Protein AF-A0A1V5QV50-F1 (afdb_monomer_lite)

Structure (mmCIF, N/CA/C/O backbone):
data_AF-A0A1V5QV50-F1
#
_entry.id   AF-A0A1V5QV50-F1
#
loop_
_atom_site.group_PDB
_atom_site.id
_atom_site.type_symbol
_atom_site.label_atom_id
_atom_site.label_alt_id
_atom_site.label_comp_id
_atom_site.label_asym_id
_atom_site.label_entity_id
_atom_site.label_seq_id
_atom_site.pdbx_PDB_ins_code
_atom_site.Cartn_x
_atom_site.Cartn_y
_atom_site.Cartn_z
_atom_site.occupancy
_atom_site.B_iso_or_equiv
_atom_site.auth_seq_id
_atom_site.auth_comp_id
_atom_site.auth_asym_id
_atom_site.auth_atom_id
_atom_site.pdbx_PDB_model_num
ATOM 1 N N . MET A 1 1 ? -21.044 22.198 13.230 1.00 51.78 1 MET A N 1
ATOM 2 C CA . MET A 1 1 ? -19.585 22.017 13.088 1.00 51.78 1 MET A CA 1
ATOM 3 C C . MET A 1 1 ? -18.944 22.994 14.058 1.00 51.78 1 MET A C 1
ATOM 5 O O . MET A 1 1 ? -18.968 24.182 13.785 1.00 51.78 1 MET A O 1
ATOM 9 N N . ALA A 1 2 ? -18.553 22.544 15.250 1.00 50.69 2 ALA A N 1
ATOM 10 C CA . ALA A 1 2 ? -17.996 23.445 16.25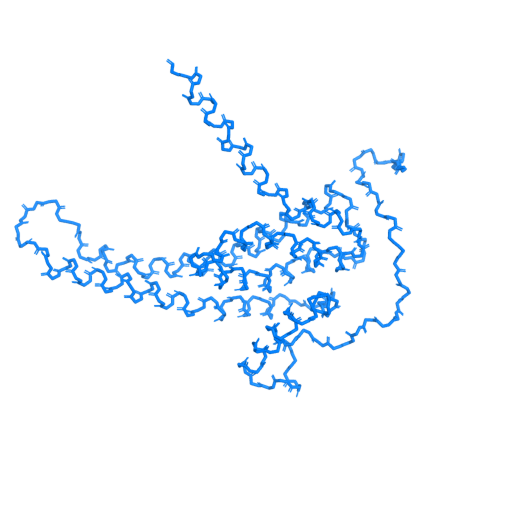8 1.00 50.69 2 ALA A CA 1
ATOM 11 C C . ALA A 1 2 ? -16.495 23.600 15.990 1.00 50.69 2 ALA A C 1
ATOM 13 O O . ALA A 1 2 ? -15.760 22.616 16.079 1.00 50.69 2 ALA A O 1
ATOM 14 N N . LEU A 1 3 ? -16.074 24.798 15.584 1.00 55.59 3 LEU A N 1
ATOM 15 C CA . LEU A 1 3 ? -14.663 25.178 15.561 1.00 55.59 3 LEU A CA 1
ATOM 16 C C . LEU A 1 3 ? -14.204 25.369 17.009 1.00 55.59 3 LEU A C 1
ATOM 18 O O . LEU A 1 3 ? -14.960 25.893 17.826 1.00 55.59 3 LEU A O 1
ATOM 22 N N . ASP A 1 4 ? -13.001 24.900 17.321 1.00 59.19 4 ASP A N 1
ATOM 23 C CA . ASP A 1 4 ? -12.397 25.074 18.639 1.00 59.19 4 ASP A CA 1
ATOM 24 C C . ASP A 1 4 ? -11.977 26.549 18.794 1.00 59.19 4 ASP A C 1
ATOM 26 O O . ASP A 1 4 ? -11.131 27.008 18.021 1.00 59.19 4 ASP A O 1
ATOM 30 N N . PRO A 1 5 ? -12.575 27.322 19.719 1.00 64.44 5 PRO A N 1
ATOM 31 C CA . PRO A 1 5 ? -12.291 28.750 19.844 1.00 64.44 5 PRO A CA 1
ATOM 32 C C . PRO A 1 5 ? -10.850 29.043 20.289 1.00 64.44 5 PRO A C 1
ATOM 34 O O . PRO A 1 5 ? -10.384 30.161 20.086 1.00 64.44 5 PRO A O 1
ATOM 37 N N . GLU A 1 6 ? -10.131 28.062 20.847 1.00 73.94 6 GLU A N 1
ATOM 38 C CA . GLU A 1 6 ? -8.741 28.233 21.292 1.00 73.94 6 GLU A CA 1
ATOM 39 C C . GLU A 1 6 ? -7.699 27.841 20.235 1.00 73.94 6 GLU A C 1
ATOM 41 O O . GLU A 1 6 ? -6.530 28.208 20.350 1.00 73.94 6 GLU A O 1
ATOM 46 N N . ASN A 1 7 ? -8.097 27.128 19.177 1.00 71.50 7 ASN A N 1
ATOM 47 C CA . ASN A 1 7 ? -7.197 26.774 18.085 1.00 71.50 7 ASN A CA 1
ATOM 48 C C . ASN A 1 7 ? -7.931 26.802 16.733 1.00 71.50 7 ASN A C 1
ATOM 50 O O . ASN A 1 7 ? -8.542 25.804 16.342 1.00 71.50 7 ASN A O 1
ATOM 54 N N . PRO A 1 8 ? -7.821 27.901 15.963 1.00 67.06 8 PRO A N 1
ATOM 55 C CA . PRO A 1 8 ? -8.490 28.034 14.668 1.00 67.06 8 PRO A CA 1
ATOM 56 C C . PRO A 1 8 ? -7.934 27.085 13.593 1.00 67.06 8 PRO A C 1
ATOM 58 O O . PRO A 1 8 ? -8.566 26.902 12.555 1.00 67.06 8 PRO A O 1
ATOM 61 N N . PHE A 1 9 ? -6.778 26.460 13.837 1.00 68.50 9 PHE A N 1
ATOM 62 C CA . PHE A 1 9 ? -6.197 25.428 12.977 1.00 68.50 9 PHE A CA 1
ATOM 63 C C . PHE A 1 9 ? -6.544 24.007 13.445 1.00 68.50 9 PHE A C 1
ATOM 65 O O . PHE A 1 9 ? -6.071 23.032 12.857 1.00 68.50 9 PHE A O 1
ATOM 72 N N . ALA A 1 10 ? -7.350 23.858 14.504 1.00 63.84 10 ALA A N 1
ATOM 73 C CA . ALA A 1 10 ? -7.810 22.552 14.941 1.00 63.84 10 ALA A CA 1
ATOM 74 C C . ALA A 1 10 ? -8.745 21.951 13.881 1.00 63.84 10 ALA A C 1
ATOM 76 O O . ALA A 1 10 ? -9.716 22.590 13.464 1.00 63.84 10 ALA A O 1
ATOM 77 N N . PRO A 1 11 ? -8.488 20.711 13.441 1.00 58.75 11 PRO A N 1
ATOM 78 C CA . PRO A 1 11 ? -9.307 20.101 12.416 1.00 58.75 11 PRO A CA 1
ATOM 79 C C . PRO A 1 11 ? -10.714 19.769 12.94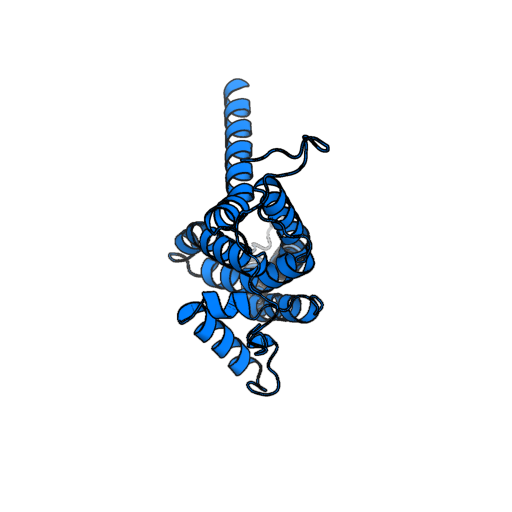9 1.00 58.75 11 PRO A C 1
ATOM 81 O O . PRO A 1 11 ? -10.903 19.564 14.155 1.00 58.75 11 PRO A O 1
ATOM 84 N N . PRO A 1 12 ? -11.722 19.653 12.064 1.00 62.69 12 PRO A N 1
ATOM 85 C CA . PRO A 1 12 ? -13.100 19.411 12.476 1.00 62.69 12 PRO A CA 1
ATOM 86 C C . PRO A 1 12 ? -13.250 18.045 13.147 1.00 62.69 12 PRO A C 1
ATOM 88 O O . PRO A 1 12 ? -13.094 17.020 12.487 1.00 62.69 12 PRO A O 1
ATOM 91 N N . ARG A 1 13 ? -13.612 18.005 14.432 1.00 66.19 13 ARG A N 1
ATOM 92 C CA . ARG A 1 13 ? -13.694 16.744 15.186 1.00 66.19 13 ARG A CA 1
ATOM 93 C C . ARG A 1 13 ? -14.812 15.841 14.654 1.00 66.19 13 ARG A C 1
ATOM 95 O O . ARG A 1 13 ? -15.943 16.281 14.442 1.00 66.19 13 ARG A O 1
ATOM 102 N N . ALA A 1 14 ? -14.490 14.569 14.454 1.00 64.06 14 ALA A N 1
ATOM 103 C CA . ALA A 1 14 ? -15.455 13.542 14.087 1.00 64.06 14 ALA A CA 1
ATOM 104 C C . ALA A 1 14 ? -16.496 13.317 15.207 1.00 64.06 14 ALA A C 1
ATOM 106 O O . ALA A 1 14 ? -16.152 13.303 16.393 1.00 64.06 14 ALA A O 1
ATOM 107 N N . THR A 1 15 ? -17.769 13.125 14.853 1.00 65.12 15 THR A N 1
ATOM 108 C CA . THR A 1 15 ? -18.867 12.939 15.833 1.00 65.12 15 THR A CA 1
ATOM 109 C C . THR A 1 15 ? -19.053 11.487 16.262 1.00 65.12 15 THR A C 1
ATOM 111 O O . THR A 1 15 ? -19.858 11.200 17.144 1.00 65.12 15 THR A O 1
ATOM 114 N N . PHE A 1 16 ? -18.301 10.568 15.651 1.00 61.31 16 PHE A N 1
ATOM 115 C CA . PHE A 1 16 ? -18.370 9.144 15.955 1.00 61.31 16 PHE A CA 1
ATOM 116 C C . PHE A 1 16 ? -18.107 8.902 17.447 1.00 61.31 16 PHE A C 1
ATOM 118 O O . PHE A 1 16 ? -17.069 9.316 17.970 1.00 61.31 16 PHE A O 1
ATOM 125 N N . GLN A 1 17 ? -19.049 8.245 18.118 1.00 58.91 17 GLN A N 1
ATOM 126 C CA . GLN A 1 17 ? -18.936 7.901 19.528 1.00 58.91 17 GLN A CA 1
ATOM 127 C C . GLN A 1 17 ? -17.896 6.782 19.655 1.00 58.91 17 GLN A C 1
ATOM 129 O O . GLN A 1 17 ? -18.033 5.727 19.030 1.00 58.91 17 GLN A O 1
ATOM 134 N N . GLU A 1 18 ? -16.817 7.010 20.408 1.00 57.81 18 GLU A N 1
ATOM 135 C CA . GLU A 1 18 ? -15.887 5.925 20.716 1.00 57.81 18 GLU A CA 1
ATOM 136 C C . GLU A 1 18 ? -16.669 4.848 21.474 1.00 57.81 18 GLU A C 1
ATOM 138 O O . GLU A 1 18 ? -17.176 5.091 22.568 1.00 57.81 18 GLU A O 1
ATOM 143 N N . ALA A 1 19 ? -16.804 3.661 20.874 1.00 51.75 19 ALA A N 1
ATOM 144 C CA . ALA A 1 19 ? -17.382 2.524 21.574 1.00 51.75 19 ALA A CA 1
ATOM 145 C C . ALA A 1 19 ? -16.614 2.308 22.893 1.00 51.75 19 ALA A C 1
ATOM 147 O O . ALA A 1 19 ? -15.376 2.450 22.874 1.00 51.75 19 ALA A O 1
ATOM 148 N N . PRO A 1 20 ? -17.312 1.951 23.995 1.00 47.41 20 PRO A N 1
ATOM 149 C CA . PRO A 1 20 ? -16.677 1.623 25.265 1.00 47.41 20 PRO A CA 1
ATOM 150 C C . PRO A 1 20 ? -15.506 0.658 25.037 1.00 47.41 20 PRO A C 1
ATOM 152 O O . PRO A 1 20 ? -15.563 -0.147 24.101 1.00 47.41 20 PRO A O 1
ATOM 155 N N . PRO A 1 21 ? -14.435 0.715 25.842 1.00 47.22 21 PRO A N 1
ATOM 156 C CA . PRO A 1 21 ? -13.355 -0.261 25.762 1.00 47.22 21 PRO A CA 1
ATOM 157 C C . PRO A 1 21 ? -13.917 -1.649 26.111 1.00 47.22 21 PRO A C 1
ATOM 159 O O . PRO A 1 21 ? -13.987 -2.037 27.269 1.00 47.22 21 PRO A O 1
ATOM 162 N N . GLY A 1 22 ? -14.407 -2.379 25.112 1.00 45.75 22 GLY A N 1
ATOM 163 C CA . GLY A 1 22 ? -15.114 -3.636 25.320 1.00 45.75 22 GLY A CA 1
ATOM 164 C C . GLY A 1 22 ? -15.477 -4.275 23.989 1.00 45.75 22 GLY A C 1
ATOM 165 O O . GLY A 1 22 ? -16.369 -3.796 23.298 1.00 45.75 22 GLY A O 1
ATOM 166 N N . ARG A 1 23 ? -14.762 -5.358 23.658 1.00 44.66 23 ARG A N 1
ATOM 167 C CA . ARG A 1 23 ? -14.704 -6.075 22.370 1.00 44.66 23 ARG A CA 1
ATOM 168 C C . ARG A 1 23 ? -13.996 -5.324 21.243 1.00 44.66 23 ARG A C 1
ATOM 170 O O . ARG A 1 23 ? -14.553 -5.050 20.186 1.00 44.66 23 ARG A O 1
ATOM 177 N N . VAL A 1 24 ? -12.699 -5.096 21.435 1.00 51.75 24 VAL A N 1
ATOM 178 C CA . VAL A 1 24 ? -11.783 -5.376 20.321 1.00 51.75 24 VAL A CA 1
ATOM 179 C C . VAL A 1 24 ? -11.860 -6.890 20.133 1.00 51.75 24 VAL A C 1
ATOM 181 O O . VAL A 1 24 ? -11.693 -7.613 21.113 1.00 51.75 24 VAL A O 1
ATOM 184 N N . ASP A 1 25 ? -12.214 -7.376 18.945 1.00 53.31 25 ASP A N 1
ATOM 185 C CA . ASP A 1 25 ? -12.055 -8.800 18.646 1.00 53.31 25 ASP A CA 1
ATOM 186 C C . ASP A 1 25 ? -10.546 -9.058 18.788 1.00 53.31 25 ASP A C 1
ATOM 188 O O . ASP A 1 25 ? -9.753 -8.592 17.975 1.00 53.31 25 ASP A O 1
ATOM 192 N N . GLU A 1 26 ? -10.128 -9.691 19.889 1.00 61.25 26 GLU A N 1
ATOM 193 C CA . GLU A 1 26 ? -8.710 -9.904 20.237 1.00 61.25 26 GLU A CA 1
ATOM 194 C C . GLU A 1 26 ? -7.983 -10.787 19.217 1.00 61.25 26 GLU A C 1
ATOM 196 O O . GLU A 1 26 ? -6.772 -11.003 19.302 1.00 61.25 26 GLU A O 1
ATOM 201 N N . ARG A 1 27 ? -8.731 -11.308 18.240 1.00 79.19 27 ARG A N 1
ATOM 202 C CA . ARG A 1 27 ? -8.205 -12.120 17.163 1.00 79.19 27 ARG A CA 1
ATOM 203 C C . ARG A 1 27 ? -7.168 -11.312 16.389 1.00 79.19 27 ARG A C 1
ATOM 205 O O . ARG A 1 27 ? -7.492 -10.259 15.836 1.00 79.19 27 ARG A O 1
ATOM 212 N N . PRO A 1 28 ? -5.928 -11.806 16.305 1.00 87.88 28 PRO A N 1
ATOM 213 C CA . PRO A 1 28 ? -4.898 -11.135 15.539 1.00 87.88 28 PRO A CA 1
ATOM 214 C C . PRO A 1 28 ? -5.281 -11.056 14.056 1.00 87.88 28 PRO A C 1
ATOM 216 O O . PRO A 1 28 ? -6.088 -11.834 13.531 1.00 87.88 28 PRO A O 1
ATOM 219 N N . VAL A 1 29 ? -4.658 -10.106 13.358 1.00 91.94 29 VAL A N 1
ATOM 220 C CA . VAL A 1 29 ? -4.623 -10.101 11.891 1.00 91.94 29 VAL A CA 1
ATOM 221 C C . VAL A 1 29 ? -4.173 -11.495 11.430 1.00 91.94 29 VAL A C 1
ATOM 223 O O . VAL A 1 29 ? -3.184 -11.985 11.977 1.00 91.94 29 VAL A O 1
ATOM 226 N N . PRO A 1 30 ? -4.827 -12.137 10.442 1.00 93.38 30 PRO A N 1
ATOM 227 C CA . PRO A 1 30 ? -4.494 -13.511 10.058 1.00 93.38 30 PRO A CA 1
ATOM 228 C C . PRO A 1 30 ? -3.004 -13.738 9.764 1.00 93.38 30 PRO A C 1
ATOM 230 O O . PRO A 1 30 ? -2.454 -14.781 10.101 1.00 93.38 30 PRO A O 1
ATOM 233 N N . PHE A 1 31 ? -2.307 -12.736 9.215 1.00 93.69 31 PHE A N 1
ATOM 234 C CA . PHE A 1 31 ? -0.862 -12.815 8.985 1.00 93.69 31 PHE A CA 1
ATOM 235 C C . PHE A 1 31 ? 0.013 -12.883 10.247 1.00 93.69 31 PHE A C 1
ATOM 237 O O . PHE A 1 31 ? 1.142 -13.374 10.193 1.00 93.69 31 PHE A O 1
ATOM 244 N N . GLU A 1 32 ? -0.502 -12.419 11.378 1.00 93.31 32 GLU A N 1
ATOM 245 C CA . GLU A 1 32 ? 0.159 -12.447 12.683 1.00 93.31 32 GLU A CA 1
ATOM 246 C C . GLU A 1 32 ? -0.286 -13.632 13.548 1.00 93.31 32 GLU A C 1
ATOM 248 O O . GLU A 1 32 ? 0.293 -13.854 14.613 1.00 93.31 32 GLU A O 1
ATOM 253 N N . ASP A 1 33 ? -1.294 -14.395 13.116 1.00 91.81 33 ASP A N 1
ATOM 254 C CA . ASP A 1 33 ? -1.840 -15.516 13.878 1.00 91.81 33 ASP A CA 1
ATOM 255 C C . ASP A 1 33 ? -1.031 -16.800 13.669 1.00 91.81 33 ASP A C 1
ATOM 257 O O . ASP A 1 33 ? -1.417 -17.711 12.942 1.00 91.81 33 ASP A O 1
ATOM 261 N N . HIS A 1 34 ? 0.130 -16.882 14.310 1.00 89.81 34 HIS A N 1
ATOM 262 C CA . HIS A 1 34 ? 0.959 -18.087 14.251 1.00 89.81 34 HIS A CA 1
ATOM 263 C C . HIS A 1 34 ? 0.354 -19.288 14.992 1.00 89.81 34 HIS A C 1
ATOM 265 O O . HIS A 1 34 ? 0.788 -20.413 14.748 1.00 89.81 34 HIS A O 1
ATOM 271 N N . ALA A 1 35 ? -0.605 -19.056 15.894 1.00 90.25 35 ALA A N 1
ATOM 272 C CA . ALA A 1 35 ? -1.222 -20.106 16.694 1.00 90.25 35 ALA A CA 1
ATOM 273 C C . ALA A 1 35 ? -2.300 -20.845 15.893 1.00 90.25 35 ALA A C 1
ATOM 275 O O . ALA A 1 35 ? -2.286 -22.073 15.841 1.00 90.25 35 ALA A O 1
ATOM 276 N N . THR A 1 36 ? -3.190 -20.101 15.233 1.00 88.62 36 THR A N 1
ATOM 277 C CA . THR A 1 36 ? -4.252 -20.675 14.396 1.00 88.62 36 THR A CA 1
ATOM 278 C C . THR A 1 36 ? -3.730 -21.049 13.009 1.00 88.62 36 THR A C 1
ATOM 280 O O . THR A 1 36 ? -4.096 -22.087 12.467 1.00 88.62 36 THR A O 1
ATOM 283 N N . GLU A 1 37 ? -2.830 -20.235 12.446 1.00 90.50 37 GLU A N 1
ATOM 284 C CA . GLU A 1 37 ? -2.337 -20.362 11.074 1.00 90.50 37 GLU A CA 1
ATOM 285 C C . GLU A 1 37 ? -0.792 -20.469 11.054 1.00 90.50 37 GLU A C 1
ATOM 287 O O . GLU A 1 37 ? -0.064 -19.530 10.701 1.00 90.50 37 GLU A O 1
ATOM 292 N N . PRO A 1 38 ? -0.215 -21.627 11.427 1.00 88.06 38 PRO A N 1
ATOM 293 C CA . PRO A 1 38 ? 1.233 -21.749 11.623 1.00 88.06 38 PRO A CA 1
ATOM 294 C C . PRO A 1 38 ? 2.031 -21.615 10.317 1.00 88.06 38 PRO A C 1
ATOM 296 O O . PRO A 1 38 ? 3.166 -21.121 10.305 1.00 88.06 38 PRO A O 1
ATOM 299 N N . ARG A 1 39 ? 1.442 -22.000 9.180 1.00 93.62 39 ARG A N 1
ATOM 300 C CA . ARG A 1 39 ? 2.102 -21.981 7.865 1.00 93.62 39 ARG A CA 1
ATOM 301 C C . ARG A 1 39 ? 1.928 -20.633 7.169 1.00 93.62 39 ARG A C 1
ATOM 303 O O . ARG A 1 39 ? 0.845 -20.060 7.170 1.00 93.62 39 ARG A O 1
ATOM 310 N N . PHE A 1 40 ? 2.982 -20.163 6.498 1.00 90.56 40 PHE A N 1
ATOM 311 C CA . PHE A 1 40 ? 2.969 -18.885 5.773 1.00 90.56 40 PHE A CA 1
ATOM 312 C C . PHE A 1 40 ? 1.815 -18.781 4.764 1.00 90.56 40 PHE A C 1
ATOM 314 O O . PHE A 1 40 ? 1.045 -17.827 4.812 1.00 90.56 40 PHE A O 1
ATOM 321 N N . TRP A 1 41 ? 1.648 -19.778 3.892 1.00 91.38 41 TRP A N 1
ATOM 322 C CA . TRP A 1 41 ? 0.597 -19.749 2.871 1.00 91.38 41 TRP A CA 1
ATOM 323 C C . TRP A 1 41 ? -0.816 -19.864 3.440 1.00 91.38 41 TRP A C 1
ATOM 325 O O . TRP A 1 41 ? -1.740 -19.308 2.858 1.00 91.38 41 TRP A O 1
ATOM 335 N N . ALA A 1 42 ? -0.980 -20.515 4.595 1.00 93.94 42 ALA A N 1
ATOM 336 C CA . ALA A 1 42 ? -2.263 -20.556 5.291 1.00 93.94 42 ALA A CA 1
ATOM 337 C C . ALA A 1 42 ? -2.645 -19.154 5.792 1.00 93.94 42 ALA A C 1
ATOM 339 O O . ALA A 1 42 ? -3.738 -18.671 5.515 1.00 93.94 42 ALA A O 1
ATOM 340 N N . ARG A 1 43 ? -1.681 -18.424 6.369 1.00 94.19 43 ARG A N 1
ATOM 341 C CA . ARG A 1 43 ? -1.848 -17.015 6.754 1.00 94.19 43 ARG A CA 1
ATOM 342 C C . ARG A 1 43 ? -2.166 -16.094 5.586 1.00 94.19 43 ARG A C 1
ATOM 344 O O . ARG A 1 43 ? -3.048 -15.247 5.702 1.00 94.19 43 ARG A O 1
ATOM 351 N N . VAL A 1 44 ? -1.464 -16.246 4.462 1.00 92.31 44 VAL A N 1
ATOM 352 C CA . VAL A 1 44 ? -1.771 -15.489 3.238 1.00 92.31 44 VAL A CA 1
ATOM 353 C C . VAL A 1 44 ? -3.191 -15.820 2.772 1.00 92.31 44 VAL A C 1
ATOM 355 O O . VAL A 1 44 ? -3.989 -14.909 2.584 1.00 92.31 44 VAL A O 1
ATOM 358 N N . GLY A 1 45 ? -3.555 -17.100 2.675 1.00 93.06 45 GLY A N 1
ATOM 359 C CA . GLY A 1 45 ? -4.910 -17.523 2.313 1.00 93.06 45 GLY A CA 1
ATOM 360 C C . GLY A 1 45 ? -5.986 -16.935 3.231 1.00 93.06 45 GLY A C 1
ATOM 361 O O . GLY A 1 45 ? -6.974 -16.393 2.743 1.00 93.06 45 GLY A O 1
ATOM 362 N N . ALA A 1 46 ? -5.762 -16.941 4.545 1.00 93.94 46 ALA A N 1
ATOM 363 C CA . ALA A 1 46 ? -6.675 -16.368 5.530 1.00 93.94 46 ALA A CA 1
ATOM 364 C C . ALA A 1 46 ? -6.787 -14.833 5.417 1.00 93.94 46 ALA A C 1
ATOM 366 O O . ALA A 1 46 ? -7.872 -14.276 5.611 1.00 93.94 46 ALA A O 1
ATOM 367 N N . MET A 1 47 ? -5.705 -14.137 5.047 1.00 94.00 47 MET A N 1
ATOM 368 C CA . MET A 1 47 ? -5.735 -12.704 4.726 1.00 94.00 47 MET A CA 1
ATOM 369 C C . MET A 1 47 ? -6.645 -12.422 3.523 1.00 94.00 47 MET A C 1
ATOM 371 O O . MET A 1 47 ? -7.514 -11.555 3.611 1.00 94.00 47 MET A O 1
ATOM 375 N N . PHE A 1 48 ? -6.495 -13.183 2.433 1.00 92.81 48 PHE A N 1
ATOM 376 C CA . PHE A 1 48 ? -7.360 -13.092 1.251 1.00 92.81 48 PHE A CA 1
ATOM 377 C C . PHE A 1 48 ? -8.815 -13.425 1.593 1.00 92.81 48 PHE A C 1
ATOM 379 O O . PHE A 1 48 ? -9.713 -12.638 1.303 1.00 92.81 48 PHE A O 1
ATOM 386 N N . GLN A 1 49 ? -9.057 -14.548 2.269 1.00 93.75 49 GLN A N 1
ATOM 387 C CA . GLN A 1 49 ? -10.396 -14.954 2.684 1.00 93.75 49 GLN A CA 1
ATOM 388 C C . GLN A 1 49 ? -11.067 -13.853 3.507 1.00 93.75 49 GLN A C 1
ATOM 390 O O . GLN A 1 49 ? -12.200 -13.477 3.219 1.00 93.75 49 GLN A O 1
ATOM 395 N N . THR A 1 50 ? -10.373 -13.298 4.502 1.00 91.94 50 THR A N 1
ATOM 396 C CA . THR A 1 50 ? -10.931 -12.235 5.344 1.00 91.94 50 THR A CA 1
ATOM 397 C C . THR A 1 50 ? -11.188 -10.969 4.531 1.00 91.94 50 THR A C 1
ATOM 399 O O . THR A 1 50 ? -12.277 -10.416 4.627 1.00 91.94 50 THR A O 1
ATOM 402 N N . LEU A 1 51 ? -10.252 -10.545 3.675 1.00 90.19 51 LEU A N 1
ATOM 403 C CA . LEU A 1 51 ? -10.424 -9.367 2.820 1.00 90.19 51 LEU A CA 1
ATOM 404 C C . LEU A 1 51 ? -11.653 -9.483 1.904 1.00 90.19 51 LEU A C 1
ATOM 406 O O . LEU A 1 51 ? -12.428 -8.538 1.807 1.00 90.19 51 LEU A O 1
ATOM 410 N N . PHE A 1 52 ? -11.847 -10.631 1.251 1.00 89.31 52 PHE A N 1
ATOM 411 C CA . PHE A 1 52 ? -12.907 -10.800 0.252 1.00 89.31 52 PHE A CA 1
ATOM 412 C C . PHE A 1 52 ? -14.262 -11.208 0.840 1.00 89.31 52 PHE A C 1
ATOM 414 O O . PHE A 1 52 ? -15.289 -10.945 0.222 1.00 89.31 52 PHE A O 1
ATOM 421 N N . THR A 1 53 ? -14.297 -11.821 2.028 1.00 91.44 53 THR A N 1
ATOM 422 C CA . THR A 1 53 ? -15.562 -12.228 2.672 1.00 91.44 53 THR A CA 1
ATOM 423 C C . THR A 1 53 ? -16.035 -11.238 3.730 1.00 91.44 53 THR A C 1
ATOM 425 O O . THR A 1 53 ? -17.235 -11.022 3.881 1.00 91.44 53 THR A O 1
ATOM 428 N N . ARG A 1 54 ? -15.106 -10.648 4.491 1.00 88.56 54 ARG A N 1
ATOM 429 C CA . ARG A 1 54 ? -15.377 -9.780 5.646 1.00 88.56 54 ARG A CA 1
ATOM 430 C C . ARG A 1 54 ? -14.321 -8.663 5.742 1.00 88.56 54 ARG A C 1
ATOM 432 O O . ARG A 1 54 ? -13.598 -8.591 6.735 1.00 88.56 54 ARG A O 1
ATOM 439 N N . PRO A 1 55 ? -14.227 -7.754 4.752 1.00 85.44 55 PRO A N 1
ATOM 440 C CA . PRO A 1 55 ? -13.174 -6.728 4.697 1.00 85.44 55 PRO A CA 1
ATOM 441 C C . PRO A 1 55 ? -13.133 -5.825 5.937 1.00 85.44 55 PRO A C 1
ATOM 443 O O . PRO A 1 55 ? -12.063 -5.414 6.379 1.00 85.44 55 PRO A O 1
ATOM 446 N N . ALA A 1 56 ? -14.298 -5.542 6.526 1.00 85.62 56 ALA A N 1
ATOM 447 C CA . ALA A 1 56 ? -14.412 -4.764 7.755 1.00 85.62 56 ALA A CA 1
ATOM 448 C C . ALA A 1 56 ? -13.734 -5.443 8.961 1.00 85.62 56 ALA A C 1
ATOM 450 O O . ALA A 1 56 ? -13.094 -4.762 9.756 1.00 85.62 56 ALA A O 1
ATOM 451 N N . ASP A 1 57 ? -13.821 -6.774 9.053 1.00 86.62 57 ASP A N 1
ATOM 452 C CA . ASP A 1 57 ? -13.210 -7.575 10.123 1.00 86.62 57 ASP A CA 1
ATOM 453 C C . ASP A 1 57 ? -11.677 -7.466 10.067 1.00 86.62 57 ASP A C 1
ATOM 455 O O . ASP A 1 57 ? -11.016 -7.294 11.086 1.00 86.62 57 ASP A O 1
ATOM 459 N N . LEU A 1 58 ? -11.091 -7.447 8.862 1.00 87.94 58 LEU A N 1
ATOM 460 C CA . LEU A 1 58 ? -9.643 -7.274 8.714 1.00 87.94 58 LEU A CA 1
ATOM 461 C C . LEU A 1 58 ? -9.155 -5.930 9.276 1.00 87.94 58 LEU A C 1
ATOM 463 O O . LEU A 1 58 ? -8.103 -5.886 9.912 1.00 87.94 58 LEU A O 1
ATOM 467 N N . ALA A 1 59 ? -9.910 -4.850 9.058 1.00 88.25 59 ALA A N 1
ATOM 468 C CA . ALA A 1 59 ? -9.576 -3.531 9.590 1.00 88.25 59 ALA A CA 1
ATOM 469 C C . ALA A 1 59 ? -9.712 -3.478 11.120 1.00 88.25 59 ALA A C 1
ATOM 471 O O . ALA A 1 59 ? -8.848 -2.916 11.792 1.00 88.25 59 ALA A O 1
ATOM 472 N N . ASP A 1 60 ? -10.754 -4.102 11.674 1.00 87.00 60 ASP A N 1
ATOM 473 C CA . ASP A 1 60 ? -11.017 -4.110 13.119 1.00 87.00 60 ASP A CA 1
ATOM 474 C C . ASP A 1 60 ? -9.943 -4.871 13.913 1.00 87.00 60 ASP A C 1
ATOM 476 O O . ASP A 1 60 ? -9.648 -4.517 15.056 1.00 87.00 60 ASP A O 1
ATOM 480 N N . ARG A 1 61 ? -9.314 -5.875 13.291 1.00 88.38 61 ARG A N 1
ATOM 481 C CA . ARG A 1 61 ? -8.237 -6.681 13.888 1.00 88.38 61 ARG A CA 1
ATOM 482 C C . ARG A 1 61 ? -6.873 -5.999 13.910 1.00 88.38 61 ARG A C 1
ATOM 484 O O . ARG A 1 61 ? -5.934 -6.558 14.475 1.00 88.38 61 ARG A O 1
ATOM 491 N N . ILE A 1 62 ? -6.708 -4.830 13.282 1.00 88.56 62 ILE A N 1
ATOM 492 C CA . ILE A 1 62 ? -5.415 -4.136 13.273 1.00 88.56 62 ILE A CA 1
ATOM 493 C C . ILE A 1 62 ? -5.144 -3.566 14.678 1.00 88.56 62 ILE A C 1
ATOM 495 O O . ILE A 1 62 ? -5.848 -2.658 15.125 1.00 88.56 62 ILE A O 1
ATOM 499 N N . PRO A 1 63 ? -4.117 -4.065 15.394 1.00 82.25 63 PRO A N 1
ATOM 500 C CA . PRO A 1 63 ? -3.841 -3.662 16.764 1.00 82.25 63 PRO A CA 1
ATOM 501 C C . PRO A 1 63 ? -3.264 -2.246 16.838 1.00 82.25 63 PRO A C 1
ATOM 503 O O . PRO A 1 63 ? -2.586 -1.782 15.920 1.00 82.25 63 PRO A O 1
ATOM 506 N N . ASN A 1 64 ? -3.480 -1.604 17.988 1.00 72.31 64 ASN A N 1
ATOM 507 C CA . ASN A 1 64 ? -3.023 -0.242 18.279 1.00 72.31 64 ASN A CA 1
ATOM 508 C C . ASN A 1 64 ? -1.610 -0.146 18.865 1.00 72.31 64 ASN A C 1
ATOM 510 O O . ASN A 1 64 ? -1.100 0.959 18.983 1.00 72.31 64 ASN A O 1
ATOM 514 N N . THR A 1 65 ? -1.018 -1.263 19.292 1.00 65.75 65 THR A N 1
ATOM 515 C CA . THR A 1 65 ? 0.170 -1.277 20.169 1.00 65.75 65 THR A CA 1
ATOM 516 C C . THR A 1 65 ? 1.309 -2.159 19.656 1.00 65.75 65 THR A C 1
ATOM 518 O O . THR A 1 65 ? 2.273 -2.405 20.378 1.00 65.75 65 THR A O 1
ATOM 521 N N . ARG A 1 66 ? 1.201 -2.699 18.435 1.00 76.44 66 ARG A N 1
ATOM 522 C CA . ARG A 1 66 ? 2.207 -3.609 17.868 1.00 76.44 66 ARG A CA 1
ATOM 523 C C . ARG A 1 66 ? 2.978 -2.942 16.736 1.00 76.44 66 ARG A C 1
ATOM 525 O O . ARG A 1 66 ? 2.363 -2.505 15.769 1.00 76.44 66 ARG A O 1
ATOM 532 N N . GLY A 1 67 ? 4.306 -3.058 16.780 1.00 87.38 67 GLY A N 1
ATOM 533 C CA . GLY A 1 67 ? 5.216 -2.487 15.784 1.00 87.38 67 GLY A CA 1
ATOM 534 C C . GLY A 1 67 ? 5.024 -2.972 14.338 1.00 87.38 67 GLY A C 1
ATOM 535 O O . GLY A 1 67 ? 4.286 -3.910 14.038 1.00 87.38 67 GLY A O 1
ATOM 536 N N . LEU A 1 68 ? 5.754 -2.351 13.412 1.00 92.06 68 LEU A N 1
ATOM 537 C CA . LEU A 1 68 ? 5.535 -2.450 11.957 1.00 92.06 68 LEU A CA 1
ATOM 538 C C . LEU A 1 68 ? 6.158 -3.679 11.270 1.00 92.06 68 LEU A C 1
ATOM 540 O O . LEU A 1 68 ? 6.038 -3.842 10.056 1.00 92.06 68 LEU A O 1
ATOM 544 N N . SER A 1 69 ? 6.822 -4.565 12.015 1.00 92.56 69 SER A N 1
ATOM 545 C CA . SER A 1 69 ? 7.584 -5.677 11.426 1.00 92.56 69 SER A CA 1
ATOM 546 C C . SER A 1 69 ? 6.706 -6.688 10.683 1.00 92.56 69 SER A C 1
ATOM 548 O O . SER A 1 69 ? 7.129 -7.251 9.676 1.00 92.56 69 SER A O 1
ATOM 550 N N . ALA A 1 70 ? 5.494 -6.959 11.171 1.00 92.62 70 ALA A N 1
ATOM 551 C CA . ALA A 1 70 ? 4.555 -7.874 10.527 1.00 92.62 70 ALA A CA 1
ATOM 552 C C . ALA A 1 70 ? 4.005 -7.330 9.193 1.00 92.62 70 ALA A C 1
ATOM 554 O O . ALA A 1 70 ? 4.202 -8.007 8.182 1.00 92.62 70 ALA A O 1
ATOM 555 N N . PRO A 1 71 ? 3.405 -6.123 9.129 1.00 93.81 71 PRO A N 1
ATOM 556 C CA . PRO A 1 71 ? 2.911 -5.574 7.865 1.00 93.81 71 PRO A CA 1
ATOM 557 C C . PRO A 1 71 ? 4.029 -5.348 6.841 1.00 93.81 71 PRO A C 1
ATOM 559 O O . PRO A 1 71 ? 3.823 -5.613 5.660 1.00 93.81 71 PRO A O 1
ATOM 562 N N . LEU A 1 72 ? 5.233 -4.950 7.274 1.00 93.06 72 LEU A N 1
ATOM 563 C CA . LEU A 1 72 ? 6.379 -4.822 6.370 1.00 93.06 72 LEU A CA 1
ATOM 564 C C . LEU A 1 72 ? 6.800 -6.177 5.779 1.00 93.06 72 LEU A C 1
ATOM 566 O O . LEU A 1 72 ? 6.988 -6.290 4.570 1.00 93.06 72 LEU A O 1
ATOM 570 N N . ARG A 1 73 ? 6.911 -7.223 6.612 1.00 93.44 73 ARG A N 1
ATOM 571 C CA . ARG A 1 73 ? 7.213 -8.584 6.136 1.00 93.44 73 ARG A CA 1
ATOM 572 C C . ARG A 1 73 ? 6.141 -9.092 5.182 1.00 93.44 73 ARG A C 1
ATOM 574 O O . ARG A 1 73 ? 6.488 -9.689 4.173 1.00 93.44 73 ARG A O 1
ATOM 581 N N . PHE A 1 74 ? 4.865 -8.846 5.477 1.00 93.62 74 PHE A N 1
ATOM 582 C CA . PHE A 1 74 ? 3.775 -9.219 4.579 1.00 93.62 74 PHE A CA 1
ATOM 583 C C . PHE A 1 74 ? 3.925 -8.548 3.213 1.00 93.62 74 PHE A C 1
ATOM 585 O O . PHE A 1 74 ? 3.928 -9.243 2.201 1.00 93.62 74 PHE A O 1
ATOM 592 N N . ALA A 1 75 ? 4.119 -7.226 3.189 1.00 92.38 75 ALA A N 1
ATOM 593 C CA . ALA A 1 75 ? 4.283 -6.463 1.957 1.00 92.38 75 ALA A CA 1
ATOM 594 C C . ALA A 1 75 ? 5.474 -6.951 1.123 1.00 92.38 75 ALA A C 1
ATOM 596 O O . ALA A 1 75 ? 5.318 -7.226 -0.064 1.00 92.38 75 ALA A O 1
ATOM 597 N N . LEU A 1 76 ? 6.644 -7.124 1.746 1.00 91.50 76 LEU A N 1
ATOM 598 C CA . LEU A 1 76 ? 7.857 -7.576 1.058 1.00 91.50 76 LEU A CA 1
ATOM 599 C C . LEU A 1 76 ? 7.742 -9.018 0.555 1.00 91.50 76 LEU A C 1
ATOM 601 O O . LEU A 1 76 ? 8.093 -9.302 -0.588 1.00 91.50 76 LEU A O 1
ATOM 605 N N . LEU A 1 77 ? 7.234 -9.936 1.382 1.00 91.62 77 LEU A N 1
ATOM 606 C CA . LEU A 1 77 ? 7.099 -11.340 0.992 1.00 91.62 77 LEU A CA 1
ATOM 607 C C . LEU A 1 77 ? 6.071 -11.509 -0.122 1.00 91.62 77 LEU A C 1
ATOM 609 O O . LEU A 1 77 ? 6.307 -12.285 -1.045 1.00 91.62 77 LEU A O 1
ATOM 613 N N . LEU A 1 78 ? 4.964 -10.770 -0.078 1.00 88.56 78 LEU A N 1
ATOM 614 C CA . LEU A 1 78 ? 3.932 -10.867 -1.103 1.00 88.56 78 LEU A CA 1
ATOM 615 C C . LEU A 1 78 ? 4.321 -10.150 -2.406 1.00 88.56 78 LEU A C 1
ATOM 617 O O . LEU A 1 78 ? 3.894 -10.573 -3.476 1.00 88.56 78 LEU A O 1
ATOM 621 N N . ALA A 1 79 ? 5.178 -9.126 -2.337 1.00 86.69 79 ALA A N 1
ATOM 622 C CA . ALA A 1 79 ? 5.784 -8.497 -3.510 1.00 86.69 79 ALA A CA 1
ATOM 623 C C . ALA A 1 79 ? 6.923 -9.337 -4.125 1.00 86.69 79 ALA A C 1
ATOM 625 O O . ALA A 1 79 ? 7.247 -9.166 -5.301 1.00 86.69 79 ALA A O 1
ATOM 626 N N . SER A 1 80 ? 7.522 -10.263 -3.367 1.00 88.25 80 SER A N 1
ATOM 627 C CA . SER A 1 80 ? 8.700 -11.022 -3.810 1.00 88.25 80 SER A CA 1
ATOM 628 C C . SER A 1 80 ? 8.525 -11.817 -5.117 1.00 88.25 80 SER A C 1
ATOM 630 O O . SER A 1 80 ? 9.466 -11.800 -5.912 1.00 88.25 80 SER A O 1
ATOM 632 N N . PRO A 1 81 ? 7.366 -12.439 -5.438 1.00 87.38 81 PRO A N 1
ATOM 633 C CA . PRO A 1 81 ? 7.192 -13.113 -6.725 1.00 87.38 81 PRO A CA 1
ATOM 634 C C . PRO A 1 81 ? 7.253 -12.137 -7.903 1.00 87.38 81 PRO A C 1
ATOM 636 O O . PRO A 1 81 ? 7.830 -12.459 -8.937 1.00 87.38 81 PRO A O 1
ATOM 639 N N . LEU A 1 82 ? 6.715 -10.923 -7.736 1.00 83.50 82 LEU A N 1
ATOM 640 C CA . LEU A 1 82 ? 6.791 -9.871 -8.750 1.00 83.50 82 LEU A CA 1
ATOM 641 C C . LEU A 1 82 ? 8.225 -9.374 -8.911 1.00 83.50 82 LEU A C 1
ATOM 643 O O . LEU A 1 82 ? 8.703 -9.234 -10.032 1.00 83.50 82 LEU A O 1
ATOM 647 N N . MET A 1 83 ? 8.937 -9.166 -7.803 1.00 87.00 83 MET A N 1
ATOM 648 C CA . MET A 1 83 ? 10.354 -8.796 -7.837 1.00 87.00 83 MET A CA 1
ATOM 649 C C . MET A 1 83 ? 11.193 -9.856 -8.560 1.00 87.00 83 MET A C 1
ATOM 651 O O . MET A 1 83 ? 12.034 -9.510 -9.387 1.00 87.00 83 MET A O 1
ATOM 655 N N . ALA A 1 84 ? 10.939 -11.141 -8.295 1.00 89.75 84 ALA A N 1
ATOM 656 C CA . ALA A 1 84 ? 11.625 -12.246 -8.957 1.00 89.75 84 ALA A CA 1
ATOM 657 C C . ALA A 1 84 ? 11.279 -12.326 -10.451 1.00 89.75 84 ALA A C 1
ATOM 659 O O . ALA A 1 84 ? 12.164 -12.555 -11.273 1.00 89.75 84 ALA A O 1
ATOM 660 N N . LEU A 1 85 ? 10.015 -12.086 -10.814 1.00 86.50 85 LEU A N 1
ATOM 661 C CA . LEU A 1 85 ? 9.572 -12.033 -12.205 1.00 86.50 85 LEU A CA 1
ATOM 662 C C . LEU A 1 85 ? 10.258 -10.895 -12.970 1.00 86.50 85 LEU A C 1
ATOM 664 O O . LEU A 1 85 ? 10.781 -11.130 -14.055 1.00 86.50 85 LEU A O 1
ATOM 668 N N . TYR A 1 86 ? 10.305 -9.683 -12.412 1.00 83.50 86 TYR A N 1
ATOM 669 C CA . TYR A 1 86 ? 10.990 -8.552 -13.046 1.00 83.50 86 TYR A CA 1
ATOM 670 C C . TYR A 1 86 ? 12.497 -8.768 -13.155 1.00 83.50 86 TYR A C 1
ATOM 672 O O . TYR A 1 86 ? 13.084 -8.431 -14.184 1.00 83.50 86 TYR A O 1
ATOM 680 N N . LEU A 1 87 ? 13.113 -9.376 -12.138 1.00 89.69 87 LEU A N 1
ATOM 681 C CA . LEU A 1 87 ? 14.506 -9.800 -12.208 1.00 89.69 87 LEU A CA 1
ATOM 682 C C . LEU A 1 87 ? 14.713 -10.767 -13.381 1.00 89.69 87 LEU A C 1
ATOM 684 O O . LEU A 1 87 ? 15.558 -10.514 -14.234 1.00 89.69 87 LEU A O 1
ATOM 688 N N . ALA A 1 88 ? 13.905 -11.828 -13.462 1.00 89.00 88 ALA A N 1
ATOM 689 C CA . ALA A 1 88 ? 14.011 -12.837 -14.509 1.00 89.00 88 ALA A CA 1
ATOM 690 C C . ALA A 1 88 ? 13.783 -12.252 -15.911 1.00 89.00 88 ALA A C 1
ATOM 692 O O . ALA A 1 88 ? 14.581 -12.502 -16.810 1.00 89.00 88 ALA A O 1
ATOM 693 N N . LEU A 1 89 ? 12.735 -11.442 -16.094 1.00 85.56 89 LEU A N 1
ATOM 694 C CA . LEU A 1 89 ? 12.422 -10.805 -17.374 1.00 85.56 89 LEU A CA 1
ATOM 695 C C . LEU A 1 89 ? 13.509 -9.816 -17.798 1.00 85.56 89 LEU A C 1
ATOM 697 O O . LEU A 1 89 ? 13.930 -9.843 -18.950 1.00 85.56 89 LEU A O 1
ATOM 701 N N . GLY A 1 90 ? 13.997 -8.977 -16.881 1.00 82.81 90 GLY A N 1
ATOM 702 C CA . GLY A 1 90 ? 15.066 -8.027 -17.180 1.00 82.81 90 GLY A CA 1
ATOM 703 C C . GLY A 1 90 ? 16.382 -8.726 -17.523 1.00 82.81 90 GLY A C 1
ATOM 704 O O . GLY A 1 90 ? 17.033 -8.364 -18.500 1.00 82.81 90 GLY A O 1
ATOM 705 N N . SER A 1 91 ? 16.745 -9.778 -16.783 1.00 83.44 91 SER A N 1
ATOM 706 C CA . SER A 1 91 ? 17.933 -10.585 -17.082 1.00 83.44 91 SER A CA 1
ATOM 707 C C . SER A 1 91 ? 17.807 -11.347 -18.406 1.00 83.44 91 SER A C 1
ATOM 709 O O . SER A 1 91 ? 18.763 -11.378 -19.179 1.00 83.44 91 SER A O 1
ATOM 711 N N . ALA A 1 92 ? 16.637 -11.919 -18.706 1.00 85.00 92 ALA A N 1
ATOM 712 C CA . ALA A 1 92 ? 16.383 -12.602 -19.974 1.00 85.00 92 ALA A CA 1
ATOM 713 C C . ALA A 1 92 ? 16.422 -11.630 -21.161 1.00 85.00 92 ALA A C 1
ATOM 715 O O . ALA A 1 92 ? 17.068 -11.921 -22.166 1.00 85.00 92 ALA A O 1
ATOM 716 N N . ALA A 1 93 ? 15.798 -10.455 -21.032 1.00 81.00 93 ALA A N 1
ATOM 717 C CA . ALA A 1 93 ? 15.860 -9.405 -22.043 1.00 81.00 93 ALA A CA 1
ATOM 718 C C . ALA A 1 93 ? 17.309 -8.969 -22.297 1.00 81.00 93 ALA A C 1
ATOM 720 O O . ALA A 1 93 ? 17.724 -8.861 -23.450 1.00 81.00 93 ALA A O 1
ATOM 721 N N . GLY A 1 94 ? 18.103 -8.795 -21.236 1.00 78.19 94 GLY A N 1
ATOM 722 C CA . GLY A 1 94 ? 19.508 -8.440 -21.386 1.00 78.19 94 GLY A CA 1
ATOM 723 C C . GLY A 1 94 ? 20.357 -9.524 -22.043 1.00 78.19 94 GLY A C 1
ATOM 724 O O . GLY A 1 94 ? 21.210 -9.199 -22.867 1.00 78.19 94 GLY A O 1
ATOM 725 N N . LEU A 1 95 ? 20.080 -10.801 -21.765 1.00 80.56 95 LEU A N 1
ATOM 726 C CA . LEU A 1 95 ? 20.721 -11.918 -22.457 1.00 80.56 95 LEU A CA 1
ATOM 727 C C . LEU A 1 95 ? 20.365 -11.937 -23.950 1.00 80.56 95 LEU A C 1
ATOM 729 O O . LEU A 1 95 ? 21.257 -12.061 -24.782 1.00 80.56 95 LEU A O 1
ATOM 733 N N . VAL A 1 96 ? 19.084 -11.777 -24.297 1.00 82.31 96 VAL A N 1
ATOM 734 C CA . VAL A 1 96 ? 18.627 -11.753 -25.698 1.00 82.31 96 VAL A CA 1
ATOM 735 C C . VAL A 1 96 ? 19.279 -10.604 -26.462 1.00 82.31 96 VAL A C 1
ATOM 737 O O . VAL A 1 96 ? 19.811 -10.828 -27.546 1.00 82.31 96 VAL A O 1
ATOM 740 N N . VAL A 1 97 ? 19.300 -9.396 -25.890 1.00 76.44 97 VAL A N 1
ATOM 741 C CA . VAL A 1 97 ? 19.973 -8.243 -26.505 1.00 76.44 97 VAL A CA 1
ATOM 742 C C . VAL A 1 97 ? 21.473 -8.498 -26.649 1.00 76.44 97 VAL A C 1
ATOM 744 O O . VAL A 1 97 ? 22.027 -8.224 -27.706 1.00 76.44 97 VAL A O 1
ATOM 747 N N . GLY A 1 98 ? 22.126 -9.066 -25.633 1.00 74.88 98 GLY A N 1
ATOM 748 C CA . GLY A 1 98 ? 23.552 -9.391 -25.689 1.00 74.88 98 GLY A CA 1
ATOM 749 C C . GLY A 1 98 ? 23.910 -10.424 -26.763 1.00 74.88 98 GLY A C 1
ATOM 750 O O . GLY A 1 98 ? 24.956 -10.300 -27.391 1.00 74.88 98 GLY A O 1
ATOM 751 N N . LEU A 1 99 ? 23.044 -11.414 -27.003 1.00 75.88 99 LEU A N 1
ATOM 752 C CA . LEU A 1 99 ? 23.232 -12.435 -28.041 1.00 75.88 99 LEU A CA 1
ATOM 753 C C . LEU A 1 99 ? 22.858 -11.945 -29.449 1.00 75.88 99 LEU A C 1
ATOM 755 O O . LEU A 1 99 ? 23.410 -12.437 -30.428 1.00 75.88 99 LEU A O 1
ATOM 759 N N . ALA A 1 100 ? 21.911 -11.009 -29.555 1.00 75.12 100 ALA A N 1
ATOM 760 C CA . ALA A 1 100 ? 21.434 -10.457 -30.823 1.00 75.12 100 ALA A CA 1
ATOM 761 C C . ALA A 1 100 ? 22.196 -9.198 -31.275 1.00 75.12 100 ALA A C 1
ATOM 763 O O . ALA A 1 100 ? 22.016 -8.755 -32.411 1.00 75.12 100 ALA A O 1
ATOM 764 N N . ALA A 1 101 ? 23.018 -8.601 -30.405 1.00 67.75 101 ALA A N 1
ATOM 765 C CA . ALA A 1 101 ? 23.789 -7.409 -30.727 1.00 67.75 101 ALA A CA 1
ATOM 766 C C . ALA A 1 101 ? 24.786 -7.707 -31.865 1.00 67.75 101 ALA A C 1
ATOM 768 O O . ALA A 1 101 ? 25.611 -8.616 -31.730 1.00 67.75 101 ALA A O 1
ATOM 769 N N . PRO A 1 102 ? 24.756 -6.946 -32.977 1.00 60.81 102 PRO A N 1
ATOM 770 C CA . PRO A 1 102 ? 25.780 -7.048 -34.004 1.00 60.81 102 PRO A CA 1
ATOM 771 C C . PRO A 1 102 ? 27.152 -6.793 -33.376 1.00 60.81 102 PRO A C 1
ATOM 773 O O . PRO A 1 102 ? 27.324 -5.838 -32.623 1.00 60.81 102 PRO A O 1
ATOM 776 N N . THR A 1 103 ? 28.161 -7.585 -33.735 1.00 62.03 103 THR A N 1
ATOM 777 C CA . THR A 1 103 ? 29.561 -7.377 -33.312 1.00 62.03 103 THR A CA 1
ATOM 778 C C . THR A 1 103 ? 30.186 -6.093 -33.883 1.00 62.03 103 THR A C 1
ATOM 780 O O . THR A 1 103 ? 31.389 -5.877 -33.752 1.00 62.03 103 THR A O 1
ATOM 783 N N . ALA A 1 104 ? 29.397 -5.259 -34.564 1.00 56.56 104 ALA A N 1
ATOM 784 C CA . ALA A 1 104 ? 29.837 -4.045 -35.224 1.00 56.56 104 ALA A CA 1
ATOM 785 C C . ALA A 1 104 ? 29.858 -2.873 -34.233 1.00 56.56 104 ALA A C 1
ATOM 787 O O . ALA A 1 104 ? 28.875 -2.567 -33.563 1.00 56.56 104 ALA A O 1
ATOM 788 N N . GLN A 1 105 ? 31.017 -2.227 -34.151 1.00 59.84 105 GLN A N 1
ATOM 789 C CA . GLN A 1 105 ? 31.285 -1.064 -33.316 1.00 59.84 105 GLN A CA 1
ATOM 790 C C . GLN A 1 105 ? 30.421 0.132 -33.745 1.00 59.84 105 GLN A C 1
ATOM 792 O O . GLN A 1 105 ? 30.651 0.715 -34.800 1.00 59.84 105 GLN A O 1
ATOM 797 N N . GLY A 1 106 ? 29.451 0.500 -32.905 1.00 60.56 106 GLY A N 1
ATOM 798 C CA . GLY A 1 106 ? 28.705 1.760 -32.995 1.00 60.56 106 GLY A CA 1
ATOM 799 C C . GLY A 1 106 ? 27.304 1.657 -32.388 1.00 60.56 106 GLY A C 1
ATOM 800 O O . GLY A 1 106 ? 26.487 0.882 -32.867 1.00 60.56 106 GLY A O 1
ATOM 801 N N . ASP A 1 107 ? 27.047 2.424 -31.326 1.00 62.84 107 ASP A N 1
ATOM 802 C CA . ASP A 1 107 ? 25.745 2.678 -30.670 1.00 62.84 107 ASP A CA 1
ATOM 803 C C . ASP A 1 107 ? 25.005 1.517 -29.971 1.00 62.84 107 ASP A C 1
ATOM 805 O O . ASP A 1 107 ? 23.903 1.709 -29.449 1.00 62.84 107 ASP A O 1
ATOM 809 N N . ALA A 1 108 ? 25.599 0.326 -29.858 1.00 70.06 108 ALA A N 1
ATOM 810 C CA . ALA A 1 108 ? 25.003 -0.754 -29.069 1.00 70.06 108 ALA A CA 1
ATOM 811 C C . ALA A 1 108 ? 25.038 -0.441 -27.559 1.00 70.06 108 ALA A C 1
ATOM 813 O O . ALA A 1 108 ? 26.094 -0.162 -26.984 1.00 70.06 108 ALA A O 1
ATOM 814 N N . VAL A 1 109 ? 23.880 -0.535 -26.893 1.00 73.12 109 VAL A N 1
ATOM 815 C CA . VAL A 1 109 ? 23.792 -0.435 -25.429 1.00 73.12 109 VAL A CA 1
ATOM 816 C C . VAL A 1 109 ? 24.667 -1.529 -24.801 1.00 73.12 109 VAL A C 1
ATOM 818 O O . VAL A 1 109 ? 24.520 -2.699 -25.168 1.00 73.12 109 VAL A O 1
ATOM 821 N N . PRO A 1 110 ? 25.557 -1.202 -23.845 1.00 77.56 110 PRO A N 1
ATOM 822 C CA . PRO A 1 110 ? 26.457 -2.191 -23.268 1.00 77.56 110 PRO A CA 1
ATOM 823 C C . PRO A 1 110 ? 25.709 -3.372 -22.633 1.00 77.56 110 PRO A C 1
ATOM 825 O O . PRO A 1 110 ? 24.760 -3.180 -21.871 1.00 77.56 110 PRO A O 1
ATOM 828 N N . ALA A 1 111 ? 26.177 -4.602 -22.869 1.00 76.75 111 ALA A N 1
ATOM 829 C CA . ALA A 1 111 ? 25.547 -5.816 -22.335 1.00 76.75 111 ALA A CA 1
ATOM 830 C C . ALA A 1 111 ? 25.422 -5.807 -20.797 1.00 76.75 111 ALA A C 1
ATOM 832 O O . ALA A 1 111 ? 24.429 -6.285 -20.251 1.00 76.75 111 ALA A O 1
ATOM 833 N N . TRP A 1 112 ? 26.389 -5.203 -20.092 1.00 79.50 112 TRP A N 1
ATOM 834 C CA . TRP A 1 112 ? 26.332 -5.048 -18.634 1.00 79.50 112 TRP A CA 1
ATOM 835 C C . TRP A 1 112 ? 25.168 -4.155 -18.185 1.00 79.50 112 TRP A C 1
ATOM 837 O O . TRP A 1 112 ? 24.557 -4.429 -17.156 1.00 79.50 112 TRP A O 1
ATOM 847 N N . PHE A 1 113 ? 24.831 -3.115 -18.958 1.00 82.88 113 PHE A N 1
ATOM 848 C CA . PHE A 1 113 ? 23.718 -2.220 -18.650 1.00 82.88 113 PHE A CA 1
ATOM 849 C C . PHE A 1 113 ? 22.397 -2.970 -18.794 1.00 82.88 113 PHE A C 1
ATOM 851 O O . PHE A 1 113 ? 21.550 -2.918 -17.909 1.00 82.88 113 PHE A O 1
ATOM 858 N N . MET A 1 114 ? 22.259 -3.760 -19.859 1.00 77.75 114 MET A N 1
ATOM 859 C CA . MET A 1 114 ? 21.073 -4.586 -20.064 1.00 77.75 114 MET A CA 1
ATOM 860 C C . MET A 1 114 ? 20.921 -5.676 -18.991 1.00 77.75 114 MET A C 1
ATOM 862 O O . MET A 1 114 ? 19.820 -5.902 -18.494 1.00 77.75 114 MET A O 1
ATOM 866 N N . ALA A 1 115 ? 22.022 -6.300 -18.563 1.00 77.69 115 ALA A N 1
ATOM 867 C CA . ALA A 1 115 ? 22.021 -7.246 -17.446 1.00 77.69 115 ALA A CA 1
ATOM 868 C C . ALA A 1 115 ? 21.695 -6.582 -16.092 1.00 77.69 115 ALA A C 1
ATOM 870 O O . ALA A 1 115 ? 21.166 -7.243 -15.197 1.00 77.69 115 ALA A O 1
ATOM 871 N N . PHE A 1 116 ? 21.981 -5.285 -15.941 1.00 85.00 116 PHE A N 1
ATOM 872 C CA . PHE A 1 116 ? 21.710 -4.499 -14.734 1.00 85.00 116 PHE A CA 1
ATOM 873 C C . PHE A 1 116 ? 20.236 -4.092 -14.587 1.00 85.00 116 PHE A C 1
ATOM 875 O O . PHE A 1 116 ? 19.757 -3.969 -13.459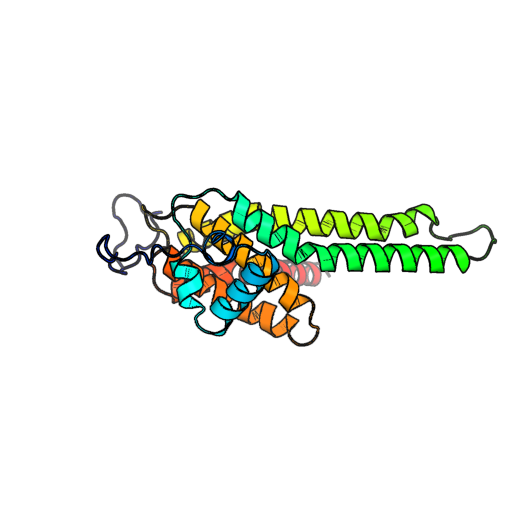 1.00 85.00 116 PHE A O 1
ATOM 882 N N . ILE A 1 117 ? 19.495 -3.936 -15.691 1.00 83.44 117 ILE A N 1
ATOM 883 C CA . ILE A 1 117 ? 18.091 -3.488 -15.686 1.00 83.44 117 ILE A CA 1
ATOM 884 C C . ILE A 1 117 ? 17.217 -4.357 -14.769 1.00 83.44 117 ILE A C 1
ATOM 886 O O . ILE A 1 117 ? 16.515 -3.821 -13.914 1.00 83.44 117 ILE A O 1
ATOM 890 N N . GLY A 1 118 ? 17.274 -5.686 -14.901 1.00 85.31 118 GLY A N 1
ATOM 891 C CA . GLY A 1 118 ? 16.468 -6.606 -14.082 1.00 85.31 118 GLY A CA 1
ATOM 892 C C . GLY A 1 118 ? 16.706 -6.447 -12.573 1.00 85.31 118 GLY A C 1
ATOM 893 O O . GLY A 1 118 ? 15.762 -6.134 -11.840 1.00 85.31 118 GLY A O 1
ATOM 894 N N . PRO A 1 119 ? 17.955 -6.605 -12.091 1.00 87.38 119 PRO A N 1
ATOM 895 C CA . PRO A 1 119 ? 18.319 -6.360 -10.696 1.00 87.38 119 PRO A CA 1
ATOM 896 C C . PRO A 1 119 ? 17.953 -4.961 -10.198 1.00 87.38 119 PRO A C 1
ATOM 898 O O . PRO A 1 119 ? 17.433 -4.824 -9.090 1.00 87.38 119 PRO A O 1
ATOM 901 N N . PHE A 1 120 ? 18.181 -3.928 -11.013 1.00 88.81 120 PHE A N 1
ATOM 902 C CA . PHE A 1 120 ? 17.833 -2.555 -10.667 1.00 88.81 120 PHE A CA 1
ATOM 903 C C . PHE A 1 120 ? 16.327 -2.391 -10.447 1.00 88.81 120 PHE A C 1
ATOM 905 O O . PHE A 1 120 ? 15.920 -1.883 -9.405 1.00 88.81 120 PHE A O 1
ATOM 912 N N . TYR A 1 121 ? 15.489 -2.876 -11.368 1.00 85.19 121 TYR A N 1
ATOM 913 C CA . TYR A 1 121 ? 14.034 -2.826 -11.211 1.00 85.19 121 TYR A CA 1
ATOM 914 C C . TYR A 1 121 ? 13.556 -3.608 -9.985 1.00 85.19 121 TYR A C 1
ATOM 916 O O . TYR A 1 121 ? 12.715 -3.108 -9.238 1.00 85.19 121 TYR A O 1
ATOM 924 N N . ALA A 1 122 ? 14.107 -4.799 -9.731 1.00 87.94 122 ALA A N 1
ATOM 925 C CA . ALA A 1 122 ? 13.761 -5.586 -8.548 1.00 87.94 122 ALA A CA 1
ATOM 926 C C . ALA A 1 122 ? 14.103 -4.839 -7.244 1.00 87.94 122 ALA A C 1
ATOM 928 O O . ALA A 1 122 ? 13.282 -4.792 -6.323 1.00 87.94 122 ALA A O 1
ATOM 929 N N . LEU A 1 123 ? 15.275 -4.197 -7.182 1.00 90.38 123 LEU A N 1
ATOM 930 C CA . LEU A 1 123 ? 15.681 -3.359 -6.051 1.00 90.38 123 LEU A CA 1
ATOM 931 C C . LEU A 1 123 ? 14.774 -2.132 -5.897 1.00 90.38 123 LEU A C 1
ATOM 933 O O . LEU A 1 123 ? 14.327 -1.833 -4.790 1.00 90.38 123 LEU A O 1
ATOM 937 N N . MET A 1 124 ? 14.476 -1.436 -6.995 1.00 89.62 124 MET A N 1
ATOM 938 C CA . MET A 1 124 ? 13.583 -0.278 -6.982 1.00 89.62 124 MET A CA 1
ATOM 939 C C . MET A 1 124 ? 12.178 -0.656 -6.522 1.00 89.62 124 MET A C 1
ATOM 941 O O . MET A 1 124 ? 11.583 0.095 -5.761 1.00 89.62 124 MET A O 1
ATOM 945 N N . MET A 1 125 ? 11.661 -1.831 -6.885 1.00 87.50 125 MET A N 1
ATOM 946 C CA . MET A 1 125 ? 10.377 -2.319 -6.369 1.00 87.50 125 MET A CA 1
ATOM 947 C C . MET A 1 125 ? 10.407 -2.555 -4.858 1.00 87.50 125 MET A C 1
ATOM 949 O O . MET A 1 125 ? 9.496 -2.112 -4.160 1.00 87.50 125 MET A O 1
ATOM 953 N N . ALA A 1 126 ? 11.467 -3.174 -4.327 1.00 89.88 126 ALA A N 1
ATOM 954 C CA . ALA A 1 126 ? 11.632 -3.318 -2.879 1.00 89.88 126 ALA A CA 1
ATOM 955 C C . ALA A 1 126 ? 11.645 -1.951 -2.180 1.00 89.88 126 ALA A C 1
ATOM 957 O O . ALA A 1 126 ? 10.970 -1.746 -1.169 1.00 89.88 126 ALA A O 1
ATOM 958 N N . LEU A 1 127 ? 12.385 -0.999 -2.753 1.00 91.81 127 LEU A N 1
ATOM 959 C CA . LEU A 1 127 ? 12.483 0.358 -2.237 1.00 91.81 127 LEU A CA 1
ATOM 960 C C . LEU A 1 127 ? 11.133 1.078 -2.297 1.00 91.81 127 LEU A C 1
ATOM 962 O O . LEU A 1 127 ? 10.738 1.684 -1.309 1.00 91.81 127 LEU A O 1
ATOM 966 N N . VAL A 1 128 ? 10.391 0.968 -3.400 1.00 89.25 128 VAL A N 1
ATOM 967 C CA . VAL A 1 128 ? 9.034 1.517 -3.541 1.00 89.25 128 VAL A CA 1
ATOM 968 C C . VAL A 1 128 ? 8.091 0.916 -2.504 1.00 89.25 128 VAL A C 1
ATOM 970 O O . VAL A 1 128 ? 7.257 1.642 -1.974 1.00 89.25 128 VAL A O 1
ATOM 973 N N . VAL A 1 129 ? 8.230 -0.365 -2.148 1.00 90.38 129 VAL A N 1
ATOM 974 C CA . VAL A 1 129 ? 7.408 -0.968 -1.089 1.00 90.38 129 VAL A CA 1
ATOM 975 C C . VAL A 1 129 ? 7.708 -0.336 0.273 1.00 90.38 129 VAL A C 1
ATOM 977 O O . VAL A 1 129 ? 6.794 0.065 0.997 1.00 90.38 129 VAL A O 1
ATOM 980 N N . VAL A 1 130 ? 8.991 -0.197 0.612 1.00 93.38 130 VAL A N 1
ATOM 981 C CA . VAL A 1 130 ? 9.430 0.411 1.876 1.00 93.38 130 VAL A CA 1
ATOM 982 C C . VAL A 1 130 ? 9.047 1.894 1.930 1.00 93.38 130 VAL A C 1
ATOM 984 O O . VAL A 1 130 ? 8.412 2.337 2.885 1.00 93.38 130 VAL A O 1
ATOM 987 N N . LEU A 1 131 ? 9.375 2.666 0.894 1.00 93.62 131 LEU A N 1
ATOM 988 C CA . LEU A 1 131 ? 9.041 4.086 0.806 1.00 93.62 131 LEU A CA 1
ATOM 989 C C . LEU A 1 131 ? 7.530 4.307 0.734 1.00 93.62 131 LEU A C 1
ATOM 991 O O . LEU A 1 131 ? 7.020 5.208 1.385 1.00 93.62 131 LEU A O 1
ATOM 995 N N . GLY A 1 132 ? 6.792 3.474 0.004 1.00 90.44 132 GLY A N 1
ATOM 996 C CA . GLY A 1 132 ? 5.335 3.542 -0.076 1.00 90.44 132 GLY A CA 1
ATOM 997 C C . GLY A 1 132 ? 4.680 3.381 1.293 1.00 90.44 132 GLY A C 1
ATOM 998 O O . GLY A 1 132 ? 3.736 4.099 1.612 1.00 90.44 132 GLY A O 1
ATOM 999 N N . LEU A 1 133 ? 5.229 2.513 2.145 1.00 93.31 133 LEU A N 1
ATOM 1000 C CA . LEU A 1 133 ? 4.813 2.401 3.538 1.00 93.31 133 LEU A CA 1
ATOM 1001 C C . LEU A 1 133 ? 5.162 3.667 4.337 1.00 93.31 133 LEU A C 1
ATOM 1003 O O . LEU A 1 133 ? 4.270 4.297 4.903 1.00 93.31 133 LEU A O 1
ATOM 1007 N N . PHE A 1 134 ? 6.442 4.044 4.382 1.00 94.62 134 PHE A N 1
ATOM 1008 C CA . PHE A 1 134 ? 6.941 5.090 5.286 1.00 94.62 134 PHE A CA 1
ATOM 1009 C C . PHE A 1 134 ? 6.663 6.526 4.835 1.00 94.62 134 PHE A C 1
ATOM 1011 O O . PHE A 1 134 ? 6.666 7.416 5.674 1.00 94.62 134 PHE A O 1
ATOM 1018 N N . LEU A 1 135 ? 6.398 6.766 3.552 1.00 94.94 135 LEU A N 1
ATOM 1019 C CA . LEU A 1 135 ? 5.973 8.064 3.020 1.00 94.94 135 LEU A CA 1
ATOM 1020 C C . LEU A 1 135 ? 4.458 8.099 2.809 1.00 94.94 135 LEU A C 1
ATOM 1022 O O . LEU A 1 135 ? 3.803 9.070 3.185 1.00 94.94 135 LEU A O 1
ATOM 1026 N N . GLY A 1 136 ? 3.884 7.022 2.266 1.00 92.94 136 GLY A N 1
ATOM 1027 C CA . GLY A 1 136 ? 2.445 6.937 2.017 1.00 92.94 136 GLY A CA 1
ATOM 1028 C C . GLY A 1 136 ? 1.623 6.893 3.303 1.00 92.94 136 GLY A C 1
ATOM 1029 O O . GLY A 1 136 ? 0.587 7.545 3.380 1.00 92.94 136 GLY A O 1
ATOM 1030 N N . GLY A 1 137 ? 2.096 6.200 4.344 1.00 94.69 137 GLY A N 1
ATOM 1031 C CA . GLY A 1 137 ? 1.427 6.160 5.646 1.00 94.69 137 GLY A CA 1
ATOM 1032 C C . GLY A 1 137 ? 1.283 7.539 6.302 1.00 94.69 137 GLY A C 1
ATOM 1033 O O . GLY A 1 137 ? 0.155 7.930 6.599 1.00 94.69 137 GLY A O 1
ATOM 1034 N N . PRO A 1 138 ? 2.370 8.311 6.510 1.00 96.25 138 PRO A N 1
ATOM 1035 C CA . PRO A 1 138 ? 2.283 9.664 7.055 1.00 96.25 138 PRO A CA 1
ATOM 1036 C C . PRO A 1 138 ? 1.503 10.624 6.166 1.00 96.25 138 PRO A C 1
ATOM 1038 O O . PRO A 1 138 ? 0.731 11.420 6.694 1.00 96.25 138 PRO A O 1
ATOM 1041 N N . LEU A 1 139 ? 1.639 10.520 4.840 1.00 96.31 139 LEU A N 1
ATOM 1042 C CA . LEU A 1 139 ? 0.835 11.310 3.911 1.00 96.31 139 LEU A CA 1
ATOM 1043 C C . LEU A 1 139 ? -0.662 11.047 4.122 1.00 96.31 139 LEU A C 1
ATOM 1045 O O . LEU A 1 139 ? -1.421 11.987 4.334 1.00 96.31 139 LEU A O 1
ATOM 1049 N N . LEU A 1 140 ? -1.083 9.779 4.149 1.00 96.50 140 LEU A N 1
ATOM 1050 C CA . LEU A 1 140 ? -2.475 9.398 4.409 1.00 96.50 140 LEU A CA 1
ATOM 1051 C C . LEU A 1 140 ? -2.945 9.817 5.802 1.00 96.50 140 LEU A C 1
ATOM 1053 O O . LEU A 1 140 ? -4.083 10.256 5.956 1.00 96.50 140 LEU A O 1
ATOM 1057 N N . HIS A 1 141 ? -2.080 9.712 6.811 1.00 96.62 141 HIS A N 1
ATOM 1058 C CA . HIS A 1 141 ? -2.380 10.158 8.170 1.00 96.62 141 HIS A CA 1
ATOM 1059 C C . HIS A 1 141 ? -2.604 11.675 8.223 1.00 96.62 141 HIS A C 1
ATOM 1061 O O . HIS A 1 141 ? -3.564 12.137 8.836 1.00 96.62 141 HIS A O 1
ATOM 1067 N N . GLY A 1 142 ? -1.766 12.444 7.524 1.00 96.19 142 GLY A N 1
ATOM 1068 C CA . GLY A 1 142 ? -1.909 13.888 7.361 1.00 96.19 142 GLY A CA 1
ATOM 1069 C C . GLY A 1 142 ? -3.166 14.267 6.576 1.00 96.19 142 GLY A C 1
ATOM 1070 O O . GLY A 1 142 ? -3.883 15.182 6.971 1.00 96.19 142 GLY A O 1
ATOM 1071 N N . CYS A 1 143 ? -3.510 13.526 5.520 1.00 96.81 143 CYS A N 1
ATOM 1072 C CA . CYS A 1 143 ? -4.790 13.704 4.837 1.00 96.81 143 CYS A CA 1
ATOM 1073 C C . CYS A 1 143 ? -5.957 13.427 5.793 1.00 96.81 143 CYS A C 1
ATOM 1075 O O . CYS A 1 143 ? -6.908 14.199 5.844 1.00 96.81 143 CYS A O 1
ATOM 1077 N N . LEU A 1 144 ? -5.880 12.374 6.607 1.00 95.69 144 LEU A N 1
ATOM 1078 C CA . LEU A 1 144 ? -6.918 12.069 7.589 1.00 95.69 144 LEU A CA 1
ATOM 1079 C C . LEU A 1 144 ? -7.044 13.168 8.653 1.00 95.69 144 LEU A C 1
ATOM 1081 O O . LEU A 1 144 ? -8.160 13.504 9.044 1.00 95.69 144 LEU A O 1
ATOM 1085 N N . TRP A 1 145 ? -5.928 13.772 9.069 1.00 94.69 145 TRP A N 1
ATOM 1086 C CA . TRP A 1 145 ? -5.914 14.962 9.923 1.00 94.69 145 TRP A CA 1
ATOM 1087 C C . TRP A 1 145 ? -6.618 16.147 9.260 1.00 94.69 145 TRP A C 1
ATOM 1089 O O . TRP A 1 145 ? -7.502 16.741 9.871 1.00 94.69 145 TRP A O 1
ATOM 1099 N N . MET A 1 146 ? -6.299 16.435 7.997 1.00 94.56 146 MET A N 1
ATOM 1100 C CA . MET A 1 146 ? -6.904 17.519 7.218 1.00 94.56 146 MET A CA 1
ATOM 1101 C C . MET A 1 146 ? -8.429 17.369 7.107 1.00 94.56 146 MET A C 1
ATOM 1103 O O . MET A 1 146 ? -9.164 18.341 7.261 1.00 94.56 146 MET A O 1
ATOM 1107 N N . TRP A 1 147 ? -8.919 16.141 6.915 1.00 94.44 147 TRP A N 1
ATOM 1108 C CA . TRP A 1 147 ? -10.354 15.834 6.909 1.00 94.44 147 TRP A CA 1
ATOM 1109 C C . TRP A 1 147 ? -10.953 15.652 8.309 1.00 94.44 147 TRP A C 1
ATOM 1111 O O . TRP A 1 147 ? -12.122 15.289 8.423 1.00 94.44 147 TRP A O 1
ATOM 1121 N N . GLY A 1 148 ? -10.190 15.879 9.383 1.00 89.50 148 GLY A N 1
ATOM 1122 C CA . GLY A 1 148 ? -10.653 15.802 10.771 1.00 89.50 148 GLY A CA 1
ATOM 1123 C C . GLY A 1 148 ? -11.040 14.404 11.256 1.00 89.50 148 GLY A C 1
ATOM 1124 O O . GLY A 1 148 ? -11.869 14.256 12.154 1.00 89.50 148 GLY A O 1
ATOM 1125 N N . GLY A 1 149 ? -10.462 13.370 10.647 1.00 89.94 149 GLY A N 1
ATOM 1126 C CA . GLY A 1 149 ? -10.720 11.973 10.985 1.00 89.94 149 GLY A CA 1
ATOM 1127 C C . GLY A 1 149 ? -9.817 11.386 12.072 1.00 89.94 149 GLY A C 1
ATOM 1128 O O . GLY A 1 149 ? -10.032 10.245 12.472 1.00 89.94 149 GLY A O 1
ATOM 1129 N N . LEU A 1 150 ? -8.808 12.123 12.554 1.00 89.88 150 LEU A N 1
ATOM 1130 C CA . LEU A 1 150 ? -7.907 11.629 13.603 1.00 89.88 150 LEU A CA 1
ATOM 1131 C C . LEU A 1 150 ? -8.537 11.647 14.998 1.00 89.88 150 LEU A C 1
ATOM 1133 O O . LEU A 1 150 ? -9.344 12.514 15.339 1.00 89.88 150 LEU A O 1
ATOM 1137 N N . ARG A 1 151 ? -8.098 10.698 15.832 1.00 83.75 151 ARG A N 1
ATOM 1138 C CA . ARG A 1 151 ? -8.487 10.556 17.241 1.00 83.75 151 ARG A CA 1
ATOM 1139 C C . ARG A 1 151 ? -7.259 10.514 18.132 1.00 83.75 151 ARG A C 1
ATOM 1141 O O . ARG A 1 151 ? -6.249 9.939 17.755 1.00 83.75 151 ARG A O 1
ATOM 1148 N N . ALA A 1 152 ? -7.374 11.036 19.351 1.00 78.56 152 ALA A N 1
ATOM 1149 C CA . ALA A 1 152 ? -6.268 11.058 20.311 1.00 78.56 152 ALA A CA 1
ATOM 1150 C C . ALA A 1 152 ? -5.747 9.652 20.671 1.00 78.56 152 ALA A C 1
ATOM 1152 O O . ALA A 1 152 ? -4.569 9.481 20.963 1.00 78.56 152 ALA A O 1
ATOM 1153 N N . THR A 1 153 ? -6.611 8.635 20.615 1.00 78.94 153 THR A N 1
ATOM 1154 C CA . THR A 1 153 ? -6.270 7.240 20.938 1.00 78.94 153 THR A CA 1
ATOM 1155 C C . THR A 1 153 ? -5.653 6.468 19.762 1.00 78.94 153 THR A C 1
ATOM 1157 O O . THR A 1 153 ? -5.294 5.299 19.920 1.00 78.94 153 THR A O 1
ATOM 1160 N N . ARG A 1 154 ? -5.553 7.079 18.570 1.00 84.88 154 ARG A N 1
ATOM 1161 C CA . ARG A 1 154 ? -5.150 6.419 17.318 1.00 84.88 154 ARG A CA 1
ATOM 1162 C C . ARG A 1 154 ? -4.083 7.243 16.602 1.00 84.88 154 ARG A C 1
ATOM 1164 O O . ARG A 1 154 ? -4.324 8.363 16.170 1.00 84.88 154 ARG A O 1
ATOM 1171 N N . GLY A 1 155 ? -2.891 6.676 16.478 1.00 89.94 155 GLY A N 1
ATOM 1172 C CA . GLY A 1 155 ? -1.718 7.357 15.953 1.00 89.94 155 GLY A CA 1
ATOM 1173 C C . GLY A 1 155 ? -1.359 6.983 14.517 1.00 89.94 155 GLY A C 1
ATOM 1174 O O . GLY A 1 155 ? -2.070 6.287 13.783 1.00 89.94 155 GLY A O 1
ATOM 1175 N N . LEU A 1 156 ? -0.186 7.467 14.119 1.00 93.06 156 LEU A N 1
ATOM 1176 C CA . LEU A 1 156 ? 0.422 7.179 12.827 1.00 93.06 156 LEU A CA 1
ATOM 1177 C C . LEU A 1 156 ? 0.696 5.679 12.638 1.00 93.06 156 LEU A C 1
ATOM 1179 O O . LEU A 1 156 ? 0.538 5.161 11.534 1.00 93.06 156 LEU A O 1
ATOM 1183 N N . GLU A 1 157 ? 1.058 4.970 13.708 1.00 92.81 157 GLU A N 1
ATOM 1184 C CA . GLU A 1 157 ? 1.393 3.545 13.663 1.00 92.81 157 GLU A CA 1
ATOM 1185 C C . GLU A 1 157 ? 0.252 2.705 13.079 1.00 92.81 157 GLU A C 1
ATOM 1187 O O . GLU A 1 157 ? 0.483 1.904 12.178 1.00 92.81 157 GLU A O 1
ATOM 1192 N N . GLN A 1 158 ? -0.996 2.948 13.481 1.00 91.69 158 GLN A N 1
ATOM 1193 C CA . GLN A 1 158 ? -2.163 2.276 12.905 1.00 91.69 158 GLN A CA 1
ATOM 1194 C C . GLN A 1 158 ? -2.296 2.504 11.393 1.00 91.69 158 GLN A C 1
ATOM 1196 O O . GLN A 1 158 ? -2.626 1.584 10.642 1.00 91.69 158 GLN A O 1
ATOM 1201 N N . THR A 1 159 ? -2.016 3.730 10.949 1.00 94.94 159 THR A N 1
ATOM 1202 C CA . THR A 1 159 ? -2.073 4.122 9.533 1.00 94.94 159 THR A CA 1
ATOM 1203 C C . THR A 1 159 ? -0.990 3.405 8.732 1.00 94.94 159 THR A C 1
ATOM 1205 O O . THR A 1 159 ? -1.257 2.863 7.663 1.00 94.94 159 THR A O 1
ATOM 1208 N N . LEU A 1 160 ? 0.223 3.324 9.282 1.00 94.75 160 LEU A N 1
ATOM 1209 C CA . LEU A 1 160 ? 1.323 2.562 8.697 1.00 94.75 160 LEU A CA 1
ATOM 1210 C C . LEU A 1 160 ? 0.979 1.070 8.615 1.00 94.75 160 LEU A C 1
ATOM 1212 O O . LEU A 1 160 ? 1.173 0.446 7.576 1.00 94.75 160 LEU A O 1
ATOM 1216 N N . ARG A 1 161 ? 0.404 0.487 9.670 1.00 94.44 161 ARG A N 1
ATOM 1217 C CA . ARG A 1 161 ? 0.038 -0.936 9.682 1.00 94.44 161 ARG A CA 1
ATOM 1218 C C . ARG A 1 161 ? -0.976 -1.282 8.596 1.00 94.44 161 ARG A C 1
ATOM 1220 O O . ARG A 1 161 ? -0.749 -2.235 7.851 1.00 94.44 161 ARG A O 1
ATOM 1227 N N . VAL A 1 162 ? -2.059 -0.508 8.470 1.00 93.19 162 VAL A N 1
ATOM 1228 C CA . VAL A 1 162 ? -3.051 -0.743 7.408 1.00 93.19 162 VAL A CA 1
ATOM 1229 C C . VAL A 1 162 ? -2.456 -0.508 6.023 1.00 93.19 162 VAL A C 1
ATOM 1231 O O . VAL A 1 162 ? -2.717 -1.300 5.122 1.00 93.19 162 VAL A O 1
ATOM 1234 N N . MET A 1 163 ? -1.593 0.502 5.867 1.00 93.31 163 MET A N 1
ATOM 1235 C CA . MET A 1 163 ? -0.914 0.779 4.603 1.00 93.31 163 MET A CA 1
ATOM 1236 C C . MET A 1 163 ? -0.022 -0.389 4.167 1.00 93.31 163 MET A C 1
ATOM 1238 O O . MET A 1 163 ? -0.046 -0.763 3.000 1.00 93.31 163 MET A O 1
ATOM 1242 N N . GLY A 1 164 ? 0.717 -1.017 5.085 1.00 92.75 164 GLY A N 1
ATOM 1243 C CA . GLY A 1 164 ? 1.575 -2.159 4.752 1.00 92.75 164 GLY A CA 1
ATOM 1244 C C . GLY A 1 164 ? 0.787 -3.382 4.284 1.00 92.75 164 GLY A C 1
ATOM 1245 O O . GLY A 1 164 ? 1.150 -4.004 3.286 1.00 92.75 164 GLY A O 1
ATOM 1246 N N . TYR A 1 165 ? -0.337 -3.690 4.937 1.00 92.94 165 TYR A N 1
ATOM 1247 C CA . TYR A 1 165 ? -1.227 -4.757 4.472 1.00 92.94 165 TYR A CA 1
ATOM 1248 C C . TYR A 1 165 ? -1.902 -4.405 3.138 1.00 92.94 165 TYR A C 1
ATOM 1250 O O . TYR A 1 165 ? -1.947 -5.243 2.239 1.00 92.94 165 TYR A O 1
ATOM 1258 N N . TYR A 1 166 ? -2.372 -3.165 2.982 1.00 92.06 166 TYR A N 1
ATOM 1259 C CA . TYR A 1 166 ? -2.986 -2.666 1.750 1.00 92.06 166 TYR A CA 1
ATOM 1260 C C . TYR A 1 166 ? -2.038 -2.738 0.552 1.00 92.06 166 TYR A C 1
ATOM 1262 O O . TYR A 1 166 ? -2.423 -3.239 -0.500 1.00 92.06 166 TYR A O 1
ATOM 1270 N N . LEU A 1 167 ? -0.799 -2.275 0.714 1.00 90.38 167 LEU A N 1
ATOM 1271 C CA . LEU A 1 167 ? 0.191 -2.187 -0.355 1.00 90.38 167 LEU A CA 1
ATOM 1272 C C . LEU A 1 167 ? 0.453 -3.545 -1.010 1.00 90.38 167 LEU A C 1
ATOM 1274 O O . LEU A 1 167 ? 0.569 -3.631 -2.228 1.00 90.38 167 LEU A O 1
ATOM 1278 N N . ALA A 1 168 ? 0.474 -4.610 -0.212 1.00 88.19 168 ALA A N 1
ATOM 1279 C CA . ALA A 1 168 ? 0.650 -5.973 -0.691 1.00 88.19 168 ALA A CA 1
ATOM 1280 C C . ALA A 1 168 ? -0.492 -6.404 -1.637 1.00 88.19 168 ALA A C 1
ATOM 1282 O O . ALA A 1 168 ? -0.247 -6.911 -2.732 1.00 88.19 168 ALA A O 1
ATOM 1283 N N . PHE A 1 169 ? -1.745 -6.160 -1.238 1.00 89.38 169 PHE A N 1
ATOM 1284 C CA . PHE A 1 169 ? -2.919 -6.466 -2.060 1.00 89.38 169 PHE A CA 1
ATOM 1285 C C . PHE A 1 169 ? -3.027 -5.560 -3.280 1.00 89.38 169 PHE A C 1
ATOM 1287 O O . PHE A 1 169 ? -3.364 -6.031 -4.364 1.00 89.38 169 PHE A O 1
ATOM 1294 N N . HIS A 1 170 ? -2.725 -4.274 -3.104 1.00 89.75 170 HIS A N 1
ATOM 1295 C CA . HIS A 1 170 ? -2.732 -3.298 -4.179 1.00 89.75 170 HIS A CA 1
ATOM 1296 C C . HIS A 1 170 ? -1.747 -3.709 -5.274 1.00 89.75 170 HIS A C 1
ATOM 1298 O O . HIS A 1 170 ? -2.146 -3.818 -6.424 1.00 89.75 170 HIS A O 1
ATOM 1304 N N . MET A 1 171 ? -0.503 -4.048 -4.921 1.00 86.75 171 MET A N 1
ATOM 1305 C CA . MET A 1 171 ? 0.510 -4.478 -5.892 1.00 86.75 171 MET A CA 1
ATOM 1306 C C . MET A 1 171 ? 0.085 -5.725 -6.670 1.00 86.75 171 MET A C 1
ATOM 1308 O O . MET A 1 171 ? 0.188 -5.743 -7.893 1.00 86.75 171 MET A O 1
ATOM 1312 N N . LEU A 1 172 ? -0.452 -6.742 -5.991 1.00 86.44 172 LEU A N 1
ATOM 1313 C CA . LEU A 1 172 ? -0.946 -7.940 -6.673 1.00 86.44 172 LEU A CA 1
ATOM 1314 C C . LEU A 1 172 ? -2.122 -7.641 -7.607 1.00 86.44 172 LEU A C 1
ATOM 1316 O O . LEU A 1 172 ? -2.144 -8.120 -8.740 1.00 86.44 172 LEU A O 1
ATOM 1320 N N . GLY A 1 173 ? -3.092 -6.850 -7.144 1.00 87.88 173 GLY A N 1
ATOM 1321 C CA . GLY A 1 173 ? -4.246 -6.459 -7.947 1.00 87.88 173 GLY A CA 1
ATOM 1322 C C . GLY A 1 173 ? -3.848 -5.645 -9.181 1.00 87.88 173 GLY A C 1
ATOM 1323 O O . GLY A 1 173 ? -4.382 -5.874 -10.266 1.00 87.88 173 GLY A O 1
ATOM 1324 N N . SER A 1 174 ? -2.864 -4.756 -9.034 1.00 86.00 174 SER A N 1
ATOM 1325 C CA . SER A 1 174 ? -2.340 -3.907 -10.108 1.00 86.00 174 SER A CA 1
ATOM 1326 C C . SER A 1 174 ? -1.554 -4.674 -11.175 1.00 86.00 174 SER A C 1
ATOM 1328 O O . SER A 1 174 ? -1.396 -4.186 -12.292 1.00 86.00 174 SER A O 1
ATOM 1330 N N . CYS A 1 175 ? -1.096 -5.895 -10.886 1.00 84.06 175 CYS A N 1
ATOM 1331 C CA . CYS A 1 175 ? -0.432 -6.744 -11.878 1.00 84.06 175 CYS A CA 1
ATOM 1332 C C . CYS A 1 175 ? -1.394 -7.452 -12.837 1.00 84.06 175 CYS A C 1
ATOM 1334 O O . CYS A 1 175 ? -0.950 -8.021 -13.833 1.00 84.06 175 CYS A O 1
ATOM 1336 N N . ILE A 1 176 ? -2.700 -7.427 -12.568 1.00 86.19 176 ILE A N 1
ATOM 1337 C CA . ILE A 1 176 ? -3.709 -8.019 -13.445 1.00 86.19 176 ILE A CA 1
ATOM 1338 C C . ILE A 1 176 ? -4.197 -6.913 -14.403 1.00 86.19 176 ILE A C 1
ATOM 1340 O O . ILE A 1 176 ? -4.863 -5.986 -13.944 1.00 86.19 176 ILE A O 1
ATOM 1344 N N . PRO A 1 177 ? -3.922 -6.977 -15.725 1.00 79.75 177 PRO A N 1
ATOM 1345 C CA . PRO A 1 177 ? -4.063 -5.832 -16.636 1.00 79.75 177 PRO A CA 1
ATOM 1346 C C . PRO A 1 177 ? -5.422 -5.119 -16.596 1.00 79.75 177 PRO A C 1
ATOM 1348 O O . PRO A 1 177 ? -5.480 -3.898 -16.473 1.00 79.75 177 PRO A O 1
ATOM 1351 N N . LEU A 1 178 ? -6.524 -5.875 -16.659 1.00 84.56 178 LEU A N 1
ATOM 1352 C CA . LEU A 1 178 ? -7.881 -5.314 -16.633 1.00 84.56 178 LEU A CA 1
ATOM 1353 C C . LEU A 1 178 ? -8.338 -4.925 -15.219 1.00 84.56 178 LEU A C 1
ATOM 1355 O O . LEU A 1 178 ? -9.145 -4.013 -15.058 1.00 84.56 178 LEU A O 1
ATOM 1359 N N . LEU A 1 179 ? -7.817 -5.595 -14.189 1.00 87.94 179 LEU A N 1
ATOM 1360 C CA . LEU A 1 179 ? -8.164 -5.325 -12.793 1.00 87.94 179 LEU A CA 1
ATOM 1361 C C . LEU A 1 179 ? -7.408 -4.109 -12.244 1.00 87.94 179 LEU A C 1
ATOM 1363 O O . LEU A 1 179 ? -7.905 -3.451 -11.335 1.00 87.94 179 LEU A O 1
ATOM 1367 N N . ASN A 1 180 ? -6.250 -3.776 -12.817 1.00 87.00 180 ASN A N 1
ATOM 1368 C CA . ASN A 1 180 ? -5.410 -2.667 -12.384 1.00 87.00 180 ASN A CA 1
ATOM 1369 C C . ASN A 1 180 ? -6.181 -1.341 -12.318 1.00 87.00 180 ASN A C 1
ATOM 1371 O O . ASN A 1 180 ? -6.115 -0.638 -11.314 1.00 87.00 180 ASN A O 1
ATOM 1375 N N . PHE A 1 181 ? -6.995 -1.028 -13.330 1.00 86.31 181 PHE A N 1
ATOM 1376 C CA . PHE A 1 181 ? -7.813 0.191 -13.323 1.00 86.31 181 PHE A CA 1
ATOM 1377 C C . PHE A 1 181 ? -8.840 0.200 -12.187 1.00 86.31 181 PHE A C 1
ATOM 1379 O O . PHE A 1 181 ? -9.012 1.212 -11.507 1.00 86.31 181 PHE A O 1
ATOM 1386 N N . ALA A 1 182 ? -9.492 -0.939 -11.942 1.00 88.31 182 ALA A N 1
ATOM 1387 C CA . ALA A 1 182 ? -10.438 -1.077 -10.844 1.00 88.31 182 ALA A CA 1
ATOM 1388 C C . ALA A 1 182 ? -9.737 -0.971 -9.482 1.00 88.31 182 ALA A C 1
ATOM 1390 O O . ALA A 1 182 ? -10.265 -0.335 -8.579 1.00 88.31 182 ALA A O 1
ATOM 1391 N N . VAL A 1 183 ? -8.537 -1.532 -9.333 1.00 89.69 183 VAL A N 1
ATOM 1392 C CA . VAL A 1 183 ? -7.729 -1.443 -8.107 1.00 89.69 183 VAL A CA 1
ATOM 1393 C C . VAL A 1 183 ? -7.221 -0.022 -7.876 1.00 89.69 183 VAL A C 1
ATOM 1395 O O . VAL A 1 183 ? -7.239 0.450 -6.742 1.00 89.69 183 VAL A O 1
ATOM 1398 N N . MET A 1 184 ? -6.831 0.689 -8.932 1.00 87.19 184 MET A N 1
ATOM 1399 C CA . MET A 1 184 ? -6.381 2.077 -8.852 1.00 87.19 184 MET A CA 1
ATOM 1400 C C . MET A 1 184 ? -7.508 3.022 -8.418 1.00 87.19 184 MET A C 1
ATOM 1402 O O . MET A 1 184 ? -7.271 3.922 -7.616 1.00 87.19 184 MET A O 1
ATOM 1406 N N . LEU A 1 185 ? -8.732 2.800 -8.908 1.00 87.75 185 LEU A N 1
ATOM 1407 C CA . LEU A 1 185 ? -9.894 3.606 -8.534 1.00 87.75 185 LEU A CA 1
ATOM 1408 C C . LEU A 1 185 ? -10.503 3.148 -7.203 1.00 87.75 185 LEU A C 1
ATOM 1410 O O . LEU A 1 185 ? -10.611 3.936 -6.277 1.00 87.75 185 LEU A O 1
ATOM 1414 N N . ALA A 1 186 ? -10.868 1.876 -7.056 1.00 91.19 186 ALA A N 1
ATOM 1415 C CA . ALA A 1 186 ? -11.572 1.380 -5.872 1.00 91.19 186 ALA A CA 1
ATOM 1416 C C . ALA A 1 186 ? -10.654 1.120 -4.665 1.00 91.19 186 ALA A C 1
ATOM 1418 O O . ALA A 1 186 ? -11.113 1.195 -3.525 1.00 91.19 186 ALA A O 1
ATOM 1419 N N . GLY A 1 187 ? -9.367 0.832 -4.877 1.00 92.19 187 GLY A N 1
ATOM 1420 C CA . GLY A 1 187 ? -8.396 0.554 -3.812 1.00 92.19 187 GLY A CA 1
ATOM 1421 C C . GLY A 1 187 ? -8.327 1.656 -2.749 1.00 92.19 187 GLY A C 1
ATOM 1422 O O . GLY A 1 187 ? -8.506 1.345 -1.567 1.00 92.19 187 GLY A O 1
ATOM 1423 N N . PRO A 1 188 ? -8.175 2.938 -3.132 1.00 94.12 188 PRO A N 1
ATOM 1424 C CA . PRO A 1 188 ? -8.267 4.063 -2.205 1.00 94.12 188 PRO A CA 1
ATOM 1425 C C . PRO A 1 188 ? -9.577 4.099 -1.408 1.00 94.12 188 PRO A C 1
ATOM 1427 O O . PRO A 1 188 ? -9.550 4.385 -0.214 1.00 94.12 188 PRO A O 1
ATOM 1430 N N . ALA A 1 189 ? -10.721 3.743 -2.003 1.00 94.06 189 ALA A N 1
ATOM 1431 C CA . ALA A 1 189 ? -11.985 3.682 -1.268 1.00 94.06 189 ALA A CA 1
ATOM 1432 C C . ALA A 1 189 ? -11.954 2.604 -0.170 1.00 94.06 189 ALA A C 1
ATOM 1434 O O . ALA A 1 189 ? -12.336 2.878 0.968 1.00 94.06 189 ALA A O 1
ATOM 1435 N N . PHE A 1 190 ? -11.448 1.402 -0.471 1.00 93.38 190 PHE A N 1
ATOM 1436 C CA . PHE A 1 190 ? -11.290 0.335 0.525 1.00 93.38 190 PHE A CA 1
ATOM 1437 C C . PHE A 1 190 ? -10.307 0.712 1.633 1.00 93.38 190 PHE A C 1
ATOM 1439 O O . PHE A 1 190 ? -10.602 0.503 2.812 1.00 93.38 190 PHE A O 1
ATOM 1446 N N . LEU A 1 191 ? -9.176 1.321 1.272 1.00 95.12 191 LEU A N 1
ATOM 1447 C CA . LEU A 1 191 ? -8.213 1.839 2.238 1.00 95.12 191 LEU A CA 1
ATOM 1448 C C . LEU A 1 191 ? -8.843 2.913 3.129 1.00 95.12 191 LEU A C 1
ATOM 1450 O O . LEU A 1 191 ? -8.677 2.876 4.345 1.00 95.12 191 LEU A O 1
ATOM 1454 N N . GLY A 1 192 ? -9.618 3.826 2.547 1.00 95.69 192 GLY A N 1
ATOM 1455 C CA . GLY A 1 192 ? -10.333 4.867 3.272 1.00 95.69 192 GLY A CA 1
ATOM 1456 C C . GLY A 1 192 ? -11.383 4.318 4.235 1.00 95.69 192 GLY A C 1
ATOM 1457 O O . GLY A 1 192 ? -11.464 4.770 5.376 1.00 95.69 192 GLY A O 1
ATOM 1458 N N . MET A 1 193 ? -12.139 3.295 3.829 1.00 94.25 193 MET A N 1
ATOM 1459 C CA . MET A 1 193 ? -13.057 2.587 4.727 1.00 94.25 193 MET A CA 1
ATOM 1460 C C . MET A 1 193 ? -12.310 1.913 5.885 1.00 94.25 193 MET A C 1
ATOM 1462 O O . MET A 1 193 ? -12.743 2.019 7.031 1.00 94.25 193 MET A O 1
ATOM 1466 N N . ALA A 1 194 ? -11.174 1.262 5.616 1.00 93.88 194 ALA A N 1
ATOM 1467 C CA . ALA A 1 194 ? -10.351 0.652 6.658 1.00 93.88 194 ALA A CA 1
ATOM 1468 C C . ALA A 1 194 ? -9.789 1.706 7.627 1.00 93.88 194 ALA A C 1
ATOM 1470 O O . ALA A 1 194 ? -9.897 1.545 8.843 1.00 93.88 194 ALA A O 1
ATOM 1471 N N . LEU A 1 195 ? -9.272 2.824 7.107 1.00 94.75 195 LEU A N 1
ATOM 1472 C CA . LEU A 1 195 ? -8.803 3.956 7.908 1.00 94.75 195 LEU A CA 1
ATOM 1473 C C . LEU A 1 195 ? -9.912 4.518 8.793 1.00 94.75 195 LEU A C 1
ATOM 1475 O O . LEU A 1 195 ? -9.675 4.741 9.978 1.00 94.75 195 LEU A O 1
ATOM 1479 N N . ALA A 1 196 ? -11.119 4.691 8.251 1.00 92.94 196 ALA A N 1
ATOM 1480 C CA . ALA A 1 196 ? -12.252 5.195 9.012 1.00 92.94 196 ALA A CA 1
ATOM 1481 C C . ALA A 1 196 ? -12.592 4.301 10.212 1.00 92.94 196 ALA A C 1
ATOM 1483 O O . ALA A 1 196 ? -12.838 4.803 11.307 1.00 92.94 196 ALA A O 1
ATOM 1484 N N . ARG A 1 197 ? -12.540 2.975 10.039 1.00 90.75 197 ARG A N 1
ATOM 1485 C CA . ARG A 1 197 ? -12.784 2.021 11.132 1.00 90.75 197 ARG A CA 1
ATOM 1486 C C . ARG A 1 197 ? -11.684 2.061 12.185 1.00 90.75 197 ARG A C 1
ATOM 1488 O O . ARG A 1 197 ? -11.971 2.199 13.373 1.00 90.75 197 ARG A O 1
ATOM 1495 N N . ILE A 1 198 ? -10.426 2.000 11.754 1.00 90.69 198 ILE A N 1
ATOM 1496 C CA . ILE A 1 198 ? -9.266 1.955 12.654 1.00 90.69 198 ILE A CA 1
ATOM 1497 C C . ILE A 1 198 ? -9.147 3.247 13.467 1.00 90.69 198 ILE A C 1
ATOM 1499 O O . ILE A 1 198 ? -8.866 3.204 14.666 1.00 90.69 198 ILE A O 1
ATOM 1503 N N . HIS A 1 199 ? -9.415 4.387 12.828 1.00 90.88 199 HIS A N 1
ATOM 1504 C CA . HIS A 1 199 ? -9.429 5.703 13.463 1.00 90.88 199 HIS A CA 1
ATOM 1505 C C . HIS A 1 199 ? -10.788 6.084 14.050 1.00 90.88 199 HIS A C 1
ATOM 1507 O O . HIS A 1 199 ? -10.928 7.192 14.546 1.00 90.88 199 HIS A O 1
ATOM 1513 N N . ARG A 1 200 ? -11.791 5.195 14.050 1.00 88.50 200 ARG A N 1
ATOM 1514 C CA . ARG A 1 200 ? -13.128 5.456 14.622 1.00 88.50 200 ARG A CA 1
ATOM 1515 C C . ARG A 1 200 ? -13.696 6.818 14.192 1.00 88.50 200 ARG A C 1
ATOM 1517 O O . ARG A 1 200 ? -14.041 7.679 15.011 1.00 88.50 200 ARG A O 1
ATOM 1524 N N . THR A 1 201 ? -13.751 7.023 12.887 1.00 90.69 201 THR A N 1
ATOM 1525 C CA . THR A 1 201 ? -14.270 8.228 12.241 1.00 90.69 201 THR A CA 1
ATOM 1526 C C . THR A 1 201 ? -15.290 7.850 11.169 1.00 90.69 201 THR A C 1
ATOM 1528 O O . THR A 1 201 ? -15.495 6.679 10.852 1.00 90.69 201 THR A O 1
ATOM 1531 N N . GLU A 1 202 ? -15.995 8.841 10.645 1.00 91.19 202 GLU A N 1
ATOM 1532 C CA . GLU A 1 202 ? -16.991 8.677 9.607 1.00 91.19 202 GLU A CA 1
ATOM 1533 C C . GLU A 1 202 ? -16.335 8.177 8.310 1.00 91.19 202 GLU A C 1
ATOM 1535 O O . GLU A 1 202 ? -15.305 8.692 7.868 1.00 91.19 202 GLU A O 1
ATOM 1540 N N . THR A 1 203 ? -16.967 7.197 7.659 1.00 93.38 203 THR A N 1
ATOM 1541 C CA . THR A 1 203 ? -16.447 6.541 6.448 1.00 93.38 203 THR A CA 1
ATOM 1542 C C . THR A 1 203 ? -16.047 7.523 5.350 1.00 93.38 203 THR A C 1
ATOM 1544 O O . THR A 1 203 ? -15.013 7.346 4.709 1.00 93.38 203 THR A O 1
ATOM 1547 N N . TRP A 1 204 ? -16.833 8.586 5.153 1.00 94.62 204 TRP A N 1
ATOM 1548 C CA . TRP A 1 204 ? -16.563 9.585 4.123 1.00 94.62 204 TRP A CA 1
ATOM 1549 C C . TRP A 1 204 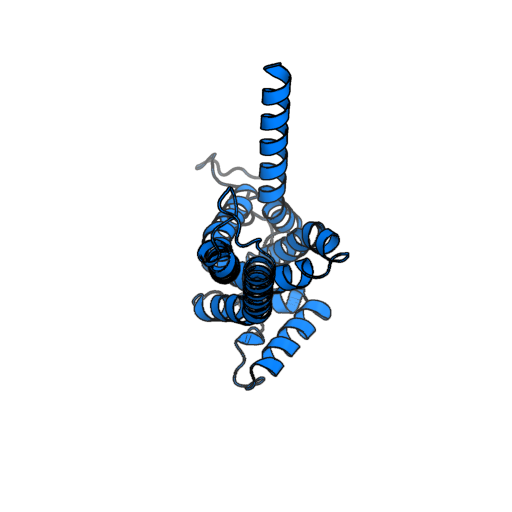? -15.241 10.328 4.363 1.00 94.62 204 TRP A C 1
ATOM 1551 O O . TRP A 1 204 ? -14.524 10.578 3.402 1.00 94.62 204 TRP A O 1
ATOM 1561 N N . ARG A 1 205 ? -14.858 10.600 5.621 1.00 95.38 205 ARG A N 1
ATOM 1562 C CA . ARG A 1 205 ? -13.581 11.262 5.943 1.00 95.38 205 ARG A CA 1
ATOM 1563 C C . ARG A 1 205 ? -12.399 10.371 5.601 1.00 95.38 205 ARG A C 1
ATOM 1565 O O . ARG A 1 205 ? -11.428 10.842 5.017 1.00 95.38 205 ARG A O 1
ATOM 1572 N N . GLY A 1 206 ? -12.501 9.081 5.920 1.00 96.12 206 GLY A N 1
ATOM 1573 C CA . GLY A 1 206 ? -11.487 8.095 5.551 1.00 96.12 206 GLY A CA 1
ATOM 1574 C C . GLY A 1 206 ? -11.339 7.955 4.035 1.00 96.12 206 GLY A C 1
ATOM 1575 O O . GLY A 1 206 ? -10.221 7.982 3.525 1.00 96.12 206 GLY A O 1
ATOM 1576 N N . ILE A 1 207 ? -12.454 7.872 3.299 1.00 96.88 207 ILE A N 1
ATOM 1577 C CA . ILE A 1 207 ? -12.452 7.818 1.827 1.00 96.88 207 ILE A CA 1
ATOM 1578 C C . ILE A 1 207 ? -11.845 9.097 1.234 1.00 96.88 207 ILE A C 1
ATOM 1580 O O . ILE A 1 207 ? -10.931 9.007 0.416 1.00 96.88 207 ILE A O 1
ATOM 1584 N N . CYS A 1 208 ? -12.277 10.282 1.674 1.00 97.12 208 CYS A N 1
ATOM 1585 C CA . CYS A 1 208 ? -11.706 11.554 1.225 1.00 97.12 208 CYS A CA 1
ATOM 1586 C C . CYS A 1 208 ? -10.197 11.627 1.501 1.00 97.12 208 CYS A C 1
ATOM 1588 O O . CYS A 1 208 ? -9.431 12.011 0.615 1.00 97.12 208 CYS A O 1
ATOM 1590 N N . ALA A 1 209 ? -9.750 11.193 2.683 1.00 97.06 209 ALA A N 1
ATOM 1591 C CA . ALA A 1 209 ? -8.333 11.136 3.023 1.00 97.06 209 ALA A CA 1
ATOM 1592 C C . ALA A 1 209 ? -7.539 10.224 2.079 1.00 97.06 209 ALA A C 1
ATOM 1594 O O . ALA A 1 209 ? -6.476 10.622 1.612 1.00 97.06 209 ALA A O 1
ATOM 1595 N N . ALA A 1 210 ? -8.069 9.046 1.742 1.00 96.69 210 ALA A N 1
ATOM 1596 C CA . ALA A 1 210 ? -7.403 8.104 0.846 1.00 96.69 210 ALA A CA 1
ATOM 1597 C C . ALA A 1 210 ? -7.344 8.573 -0.620 1.00 96.69 210 ALA A C 1
ATOM 1599 O O . ALA A 1 210 ? -6.371 8.278 -1.310 1.00 96.69 210 ALA A O 1
ATOM 1600 N N . TYR A 1 211 ? -8.336 9.335 -1.092 1.00 97.12 211 TYR A N 1
ATOM 1601 C CA . TYR A 1 211 ? -8.337 9.910 -2.446 1.00 97.12 211 TYR A CA 1
ATOM 1602 C C . TYR A 1 211 ? -7.568 11.229 -2.570 1.00 97.12 211 TYR A C 1
ATOM 1604 O O . TYR A 1 211 ? -7.196 11.616 -3.677 1.00 97.12 211 TYR A O 1
ATOM 1612 N N . THR A 1 212 ? -7.306 11.926 -1.465 1.00 96.75 212 THR A N 1
ATOM 1613 C CA . THR A 1 212 ? -6.631 13.234 -1.491 1.00 96.75 212 THR A CA 1
ATOM 1614 C C . THR A 1 212 ? -5.273 13.199 -2.200 1.00 96.75 212 THR A C 1
ATOM 1616 O O . THR A 1 212 ? -5.061 14.052 -3.061 1.00 96.75 212 THR A O 1
ATOM 1619 N N . PRO A 1 213 ? -4.366 12.235 -1.936 1.00 94.06 213 PRO A N 1
ATOM 1620 C CA . PRO A 1 213 ? -3.094 12.162 -2.654 1.00 94.06 213 PRO A CA 1
ATOM 1621 C C . PRO A 1 213 ? -3.261 12.041 -4.173 1.00 94.06 213 PRO A C 1
ATOM 1623 O O . PRO A 1 213 ? -2.535 12.688 -4.925 1.00 94.06 213 PRO A O 1
ATOM 1626 N N . LEU A 1 214 ? -4.246 11.255 -4.624 1.00 91.44 214 LEU A N 1
ATOM 1627 C CA . LEU A 1 214 ? -4.544 11.089 -6.046 1.00 91.44 214 LEU A CA 1
ATOM 1628 C C . LEU A 1 214 ? -5.042 12.403 -6.657 1.00 91.44 214 LEU A C 1
ATOM 1630 O O . LEU A 1 214 ? -4.534 12.824 -7.691 1.00 91.44 214 LEU A O 1
ATOM 1634 N N . LEU A 1 215 ? -5.976 13.086 -5.988 1.00 93.25 215 LEU A N 1
ATOM 1635 C CA . LEU A 1 215 ? -6.491 14.381 -6.441 1.00 93.25 215 LEU A CA 1
ATOM 1636 C C . LEU A 1 215 ? -5.386 15.440 -6.517 1.00 93.25 215 LEU A C 1
ATOM 1638 O O . LEU A 1 215 ? -5.295 16.150 -7.514 1.00 93.25 215 LEU A O 1
ATOM 1642 N N . LEU A 1 216 ? -4.511 15.515 -5.508 1.00 92.94 216 LEU A N 1
ATOM 1643 C CA . LEU A 1 216 ? -3.361 16.424 -5.515 1.00 92.94 216 LEU A CA 1
ATOM 1644 C C . LEU A 1 216 ? -2.422 16.137 -6.692 1.00 92.94 216 LEU A C 1
ATOM 1646 O O . LEU A 1 216 ? -1.979 17.070 -7.360 1.00 92.94 216 LEU A O 1
ATOM 1650 N N . CYS A 1 217 ? -2.166 14.860 -6.983 1.00 90.38 217 CYS A N 1
ATOM 1651 C CA . CYS A 1 217 ? -1.363 14.450 -8.132 1.00 90.38 217 CYS A CA 1
ATOM 1652 C C . CYS A 1 217 ? -2.007 14.881 -9.462 1.00 90.38 217 CYS A C 1
ATOM 1654 O O . CYS A 1 217 ? -1.337 15.487 -10.300 1.00 90.38 217 CYS A O 1
ATOM 1656 N N . CYS A 1 218 ? -3.313 14.650 -9.633 1.00 91.00 218 CYS A N 1
ATOM 1657 C CA . CYS A 1 218 ? -4.050 15.063 -10.828 1.00 91.00 218 CYS A CA 1
ATOM 1658 C C . CYS A 1 218 ? -4.058 16.589 -11.013 1.00 91.00 218 CYS A C 1
ATOM 1660 O O . CYS A 1 218 ? -3.801 17.072 -12.116 1.00 91.00 218 CYS A O 1
ATOM 1662 N N . CYS A 1 219 ? -4.304 17.354 -9.945 1.00 93.44 219 CYS A N 1
ATOM 1663 C CA . CYS A 1 219 ? -4.291 18.818 -9.983 1.00 93.44 219 CYS A CA 1
ATOM 1664 C C . CYS A 1 219 ? -2.902 19.370 -10.326 1.00 93.44 219 CYS A C 1
ATOM 1666 O O . CYS A 1 219 ? -2.790 20.273 -11.153 1.00 93.44 219 CYS A O 1
ATOM 1668 N N . PHE A 1 220 ? -1.843 18.810 -9.733 1.00 93.75 220 PHE A N 1
ATOM 1669 C CA . PHE A 1 220 ? -0.467 19.201 -10.033 1.00 93.75 220 PHE A CA 1
ATOM 1670 C C . PHE A 1 220 ? -0.112 18.937 -11.501 1.00 93.75 220 PHE A C 1
ATOM 1672 O O . PHE A 1 220 ? 0.389 19.828 -12.184 1.00 93.75 220 PHE A O 1
ATOM 1679 N N . TYR A 1 221 ? -0.431 17.745 -12.015 1.00 91.31 221 TYR A N 1
ATOM 1680 C CA . TYR A 1 221 ? -0.185 17.399 -13.416 1.00 91.31 221 TYR A CA 1
ATOM 1681 C C . TYR A 1 221 ? -0.953 18.315 -14.381 1.00 91.31 221 TYR A C 1
ATOM 1683 O O . TYR A 1 221 ? -0.379 18.824 -15.343 1.00 91.31 221 TYR A O 1
ATOM 1691 N N . GLY A 1 222 ? -2.227 18.597 -14.089 1.00 93.81 222 GLY A N 1
ATOM 1692 C CA . GLY A 1 222 ? -3.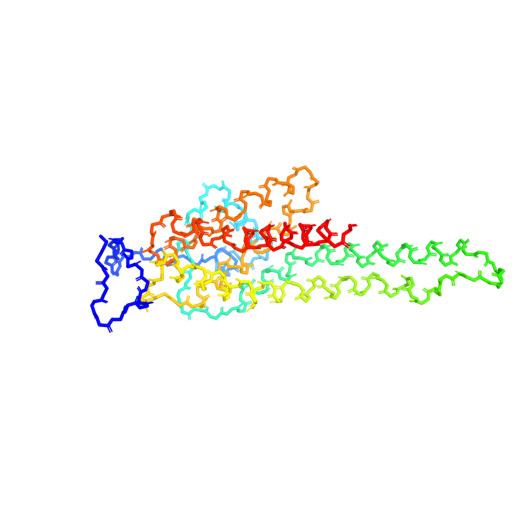032 19.544 -14.861 1.00 93.81 222 GLY A CA 1
ATOM 1693 C C . GLY A 1 222 ? -2.436 20.954 -14.876 1.00 93.81 222 GLY A C 1
ATOM 1694 O O . GLY A 1 222 ? -2.350 21.567 -15.937 1.00 93.81 222 GLY A O 1
ATOM 1695 N N . ALA A 1 223 ? -1.954 21.448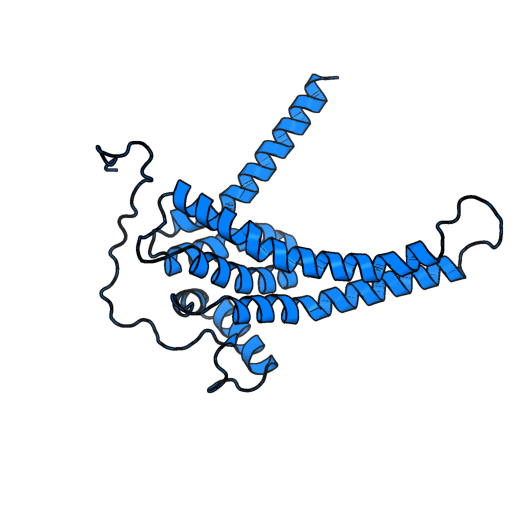 -13.732 1.00 94.25 223 ALA A N 1
ATOM 1696 C CA . ALA A 1 223 ? -1.306 22.755 -13.639 1.00 94.25 223 ALA A CA 1
ATOM 1697 C C . ALA A 1 223 ? -0.019 22.830 -14.478 1.00 94.25 223 ALA A C 1
ATOM 1699 O O . ALA A 1 223 ? 0.187 23.809 -15.193 1.00 94.25 223 ALA A O 1
ATOM 1700 N N . VAL A 1 224 ? 0.814 21.783 -14.445 1.00 94.69 224 VAL A N 1
ATOM 1701 C CA . VAL A 1 224 ? 2.028 21.692 -15.275 1.00 94.69 224 VAL A CA 1
ATOM 1702 C C . VAL A 1 224 ? 1.679 21.708 -16.763 1.00 94.69 224 VAL A C 1
ATOM 1704 O O . VAL A 1 224 ? 2.318 22.427 -17.528 1.00 94.69 224 VAL A O 1
ATOM 1707 N N . LEU A 1 225 ? 0.650 20.964 -17.181 1.00 94.56 225 LEU A N 1
ATOM 1708 C CA . LEU A 1 225 ? 0.197 20.964 -18.573 1.00 94.56 225 LEU A CA 1
ATOM 1709 C C . LEU A 1 225 ? -0.317 22.337 -19.012 1.00 94.56 225 LEU A C 1
ATOM 1711 O O . LEU A 1 225 ? 0.064 22.811 -20.079 1.00 94.56 225 LEU A O 1
ATOM 1715 N N . ILE A 1 226 ? -1.142 22.993 -18.191 1.00 96.44 226 ILE A N 1
ATOM 1716 C CA . ILE A 1 226 ? -1.649 24.342 -18.478 1.00 96.44 226 ILE A CA 1
ATOM 1717 C C . ILE A 1 226 ? -0.484 25.328 -18.607 1.00 96.44 226 ILE A C 1
ATOM 1719 O O . ILE A 1 226 ? -0.437 26.082 -19.575 1.00 96.44 226 ILE A O 1
ATOM 1723 N N . ALA A 1 227 ? 0.483 25.291 -17.687 1.00 95.19 227 ALA A N 1
ATOM 1724 C CA . ALA A 1 227 ? 1.669 26.142 -17.749 1.00 95.19 227 ALA A CA 1
ATOM 1725 C C . ALA A 1 227 ? 2.497 25.883 -19.020 1.00 95.19 227 ALA A C 1
ATOM 1727 O O . ALA A 1 227 ? 2.892 26.825 -19.699 1.00 95.19 227 ALA A O 1
ATOM 1728 N N . ALA A 1 228 ? 2.710 24.616 -19.386 1.00 94.38 228 ALA A N 1
ATOM 1729 C CA . ALA A 1 228 ? 3.439 24.249 -20.598 1.00 94.38 228 ALA A CA 1
ATOM 1730 C C . ALA A 1 228 ? 2.724 24.691 -21.888 1.00 94.38 228 ALA A C 1
ATOM 1732 O O . ALA A 1 228 ? 3.388 24.995 -22.877 1.00 94.38 228 ALA A O 1
ATOM 1733 N N . LEU A 1 229 ? 1.388 24.724 -21.891 1.00 95.19 229 LEU A N 1
ATOM 1734 C CA . LEU A 1 229 ? 0.590 25.231 -23.010 1.00 95.19 229 LEU A CA 1
ATOM 1735 C C . LEU A 1 229 ? 0.558 26.763 -23.062 1.00 95.19 229 LEU A C 1
ATOM 1737 O O . LEU A 1 229 ? 0.512 27.309 -24.154 1.00 95.19 229 LEU A O 1
ATOM 1741 N N . ALA A 1 230 ? 0.603 27.444 -21.915 1.00 92.88 230 ALA A N 1
ATOM 1742 C CA . ALA A 1 230 ? 0.607 28.906 -21.829 1.00 92.88 230 ALA A CA 1
ATOM 1743 C C . ALA A 1 230 ? 1.967 29.547 -22.173 1.00 92.88 230 ALA A C 1
ATOM 1745 O O . ALA A 1 230 ? 2.028 30.742 -22.441 1.00 92.88 230 ALA A O 1
ATOM 1746 N N . LEU A 1 231 ? 3.054 28.768 -22.135 1.00 89.31 231 LEU A N 1
ATOM 1747 C CA . LEU A 1 231 ? 4.407 29.188 -22.529 1.00 89.31 231 LEU A CA 1
ATOM 1748 C C . LEU A 1 231 ? 4.705 28.972 -24.027 1.00 89.31 231 LEU A C 1
ATOM 1750 O O . LEU A 1 231 ? 5.819 29.261 -24.463 1.00 89.31 231 LEU A O 1
ATOM 1754 N N . LYS A 1 232 ? 3.747 28.430 -24.788 1.00 64.94 232 LYS A N 1
ATOM 1755 C CA . LYS A 1 232 ? 3.801 28.311 -26.252 1.00 64.94 232 LYS A CA 1
ATOM 1756 C C . LYS A 1 232 ? 3.078 29.479 -26.904 1.00 64.94 232 LYS A C 1
ATOM 1758 O O . LYS A 1 232 ? 3.576 29.921 -27.960 1.00 64.94 232 LYS A O 1
#

Foldseek 3Di:
DDQDPVDNPQADAFPQDDDPPDDLVCDAQLLPCCPVQVDNVSSVVVNVCCCVPPVLNNLSRQDQPDAQPRLLCLQCVLCVVVLVVLLVVQQVQLVVLVVPPPPDDDDRDDSVVSNVRSVVVSVVSNVCLVCCLVVVLVQLVVLLSNLNLADPSHDSRSSSSLSSSLNSVLVVQCVPPVSVVVCVVCSLLSQLQSSCSRRSGDSVSSSSSSCVVVVVVVVVVVVVVVVVVVVD

Sequence (232 aa):
MALDPENPFAPPRATFQEAPPGRVDERPVPFEDHATEPRFWARVGAMFQTLFTRPADLADRIPNTRGLSAPLRFALLLASPLMALYLALGSAAGLVVGLAAPTAQGDAVPAWFMAFIGPFYALMMALVVVLGLFLGGPLLHGCLWMWGGLRATRGLEQTLRVMGYYLAFHMLGSCIPLLNFAVMLAGPAFLGMALARIHRTETWRGICAAYTPLLLCCCFYGAVLIAALALK

pLDDT: mean 85.04, std 12.21, range [44.66, 97.12]

Secondary structure (DSSP, 8-state):
----TT-TTPPPPP------S-----PPPGGG-TTT--SHHHHHHHHHHHHHH-HHHHHHT--SS--THHHHHHHHHHHHHHHHHHHHHHHHHHHHHHHHS-SSSSSPPPHHHHHHHHHHHHHHHHHHHHHHHHHHHHHHHHHHHHTT--BTTB-HHHHHHHHHHHHHHHHHHHTSHHHHHHHHHHHHHHHHHHHHHHTT--HHHHHHHHHHHHHHHHHHHHHHHHHHHHT-

Radius of gyration: 21.93 Å; chains: 1; bounding box: 51×51×61 Å